Protein AF-A0A4R4TRN5-F1 (afdb_monomer)

Solvent-accessible surface area (backbone atoms only — not comparable to full-atom values): 12490 Å² total; per-residue (Å²): 142,86,86,84,80,85,89,86,82,84,93,82,90,85,91,86,82,90,84,91,87,84,92,84,82,93,72,92,77,81,85,83,74,87,77,74,77,82,81,78,79,73,76,75,71,83,65,84,55,87,54,54,39,73,45,77,86,73,81,84,66,96,81,72,73,95,74,89,75,94,71,93,78,83,62,86,85,57,70,61,67,53,71,48,78,45,80,44,48,26,31,44,88,75,64,40,73,53,82,87,67,86,81,88,86,85,80,63,57,57,90,52,85,69,95,64,84,64,41,70,56,60,70,60,57,57,63,40,28,81,52,75,33,39,93,68,52,73,86,88,70,51,64,93,72,36,90,57,31,89,78,42,35,92,70,30,45,43,52,73,48,76,44,66,93,79,20,34,44,33,38,48,58,42,10,40,89,132

Mean predicted aligned error: 15.47 Å

Radius of gyration: 29.22 Å; Cα contacts (8 Å, |Δi|>4): 169; chains: 1; bounding box: 54×68×72 Å

Foldseek 3Di:
DDDDDDDDDDDDDDDDDDDDDDDDDDDPDDDPDPDDDPPPPPPVPPPVPPLLDAADDDDPDDPDDPPVDDDLDPCPPADFFDEREDEFEAASVVRDTDPPDDDDDDADGLPDHDDDLAAEQVVQVQQRCVDSNVVVPGDPAHLVRDPCSVVHVVQRYWDWDDHSVRHIYTYHYHHHHD

pLDDT: mean 76.32, std 19.57, range [37.38, 98.25]

Sequence (178 aa):
MDGPEATRRTVLGTLGGAALWAVTGCDTAADPGAARPPERTGTAGAGTSSMCVLAPEGSEGPYYVDHNVLRRDIAEGRPGVPLNLRTTVLDVRTCRPIQGAAVEVWHADASAVYTGQLYFDDRVNAAVADGPYARRGAQRTVNDDDMFFPQYGEQSTLTVTGSPGRGYRASIMLGVRR

Structure (mmCIF, N/CA/C/O backbone):
data_AF-A0A4R4TRN5-F1
#
_entry.id   AF-A0A4R4TRN5-F1
#
loop_
_atom_site.group_PDB
_atom_site.id
_atom_site.type_symbol
_atom_site.label_atom_id
_atom_site.label_alt_id
_atom_site.label_comp_id
_atom_site.label_asym_id
_atom_site.label_entity_id
_atom_site.label_seq_id
_atom_site.pdbx_PDB_ins_code
_atom_site.Cartn_x
_atom_site.Cartn_y
_atom_site.Cartn_z
_atom_site.occupancy
_atom_site.B_iso_or_equiv
_atom_site.auth_seq_id
_atom_site.auth_comp_id
_atom_site.auth_asym_id
_atom_site.auth_atom_id
_atom_site.pdbx_PDB_model_num
ATOM 1 N N . MET A 1 1 ? 25.859 -52.764 -21.816 1.00 41.56 1 MET A N 1
ATOM 2 C CA . MET A 1 1 ? 27.117 -52.072 -21.478 1.00 41.56 1 MET A CA 1
ATOM 3 C C . MET A 1 1 ? 26.757 -51.026 -20.456 1.00 41.56 1 MET A C 1
ATOM 5 O O . MET A 1 1 ? 26.208 -49.986 -20.795 1.00 41.56 1 MET A O 1
ATOM 9 N N . ASP A 1 2 ? 26.944 -51.438 -19.214 1.00 37.94 2 ASP A N 1
ATOM 10 C CA . ASP A 1 2 ? 26.558 -50.789 -17.973 1.00 37.94 2 ASP A CA 1
ATOM 11 C C . ASP A 1 2 ? 27.623 -49.786 -17.509 1.00 37.94 2 ASP A C 1
ATOM 13 O O . ASP A 1 2 ? 28.816 -49.977 -17.750 1.00 37.94 2 ASP A O 1
ATOM 17 N N . GLY A 1 3 ? 27.192 -48.759 -16.778 1.00 37.38 3 GLY A N 1
ATOM 18 C CA . GLY A 1 3 ? 28.033 -47.909 -15.932 1.00 37.38 3 GLY A CA 1
ATOM 19 C C . GLY A 1 3 ? 27.173 -46.883 -15.176 1.00 37.38 3 GLY A C 1
ATOM 20 O O . GLY A 1 3 ? 26.273 -46.315 -15.785 1.00 37.38 3 GLY A O 1
ATOM 21 N N . PRO A 1 4 ? 27.362 -46.689 -13.857 1.00 46.38 4 PRO A N 1
ATOM 22 C CA . PRO A 1 4 ? 26.313 -47.065 -12.912 1.00 46.38 4 PRO A CA 1
ATOM 23 C C . PRO A 1 4 ? 25.769 -45.952 -12.002 1.00 46.38 4 PRO A C 1
ATOM 25 O O . PRO A 1 4 ? 26.347 -44.881 -11.821 1.00 46.38 4 PRO A O 1
ATOM 28 N N . GLU A 1 5 ? 24.633 -46.313 -11.409 1.00 40.19 5 GLU A N 1
ATOM 29 C CA . GLU A 1 5 ? 23.819 -45.653 -10.396 1.00 40.19 5 GLU A CA 1
ATOM 30 C C . GLU A 1 5 ? 24.523 -45.406 -9.042 1.00 40.19 5 GLU A C 1
ATOM 32 O O . GLU A 1 5 ? 25.488 -46.068 -8.663 1.00 40.19 5 GLU A O 1
ATOM 37 N N . ALA A 1 6 ? 23.954 -44.439 -8.310 1.00 40.91 6 ALA A N 1
ATOM 38 C CA . ALA A 1 6 ? 23.927 -44.233 -6.857 1.00 40.91 6 ALA A CA 1
ATOM 39 C C . ALA A 1 6 ? 25.017 -44.895 -5.985 1.00 40.91 6 ALA A C 1
ATOM 41 O O . ALA A 1 6 ? 24.993 -46.089 -5.699 1.00 40.91 6 ALA A O 1
ATOM 42 N N . THR A 1 7 ? 25.865 -44.069 -5.362 1.00 44.94 7 THR A N 1
ATOM 43 C CA . THR A 1 7 ? 26.655 -44.489 -4.192 1.00 44.94 7 THR A CA 1
ATOM 44 C C . THR A 1 7 ? 26.081 -43.882 -2.909 1.00 44.94 7 THR A C 1
ATOM 46 O O . THR A 1 7 ? 26.480 -42.810 -2.468 1.00 44.94 7 THR A O 1
ATOM 49 N N . ARG A 1 8 ? 25.146 -44.610 -2.285 1.00 54.72 8 ARG A N 1
ATOM 50 C CA . ARG A 1 8 ? 24.939 -44.602 -0.828 1.00 54.72 8 ARG A CA 1
ATOM 51 C C . ARG A 1 8 ? 25.785 -45.743 -0.258 1.00 54.72 8 ARG A C 1
ATOM 53 O O . ARG A 1 8 ? 25.498 -46.905 -0.516 1.00 54.72 8 ARG A O 1
ATOM 60 N N . ARG A 1 9 ? 26.824 -45.418 0.505 1.00 51.59 9 ARG A N 1
ATOM 61 C CA . ARG A 1 9 ? 27.616 -46.359 1.317 1.00 51.59 9 ARG A CA 1
ATOM 62 C C . ARG A 1 9 ? 27.880 -45.689 2.664 1.00 51.59 9 ARG A C 1
ATOM 64 O O . ARG A 1 9 ? 28.154 -44.498 2.663 1.00 51.59 9 ARG A O 1
ATOM 71 N N . THR A 1 10 ? 27.881 -46.311 3.836 1.00 45.22 10 THR A N 1
ATOM 72 C CA . THR A 1 10 ? 27.470 -47.619 4.373 1.00 45.22 10 THR A CA 1
ATOM 73 C C . THR A 1 10 ? 27.622 -47.428 5.891 1.00 45.22 10 THR A C 1
ATOM 75 O O . THR A 1 10 ? 28.623 -46.859 6.321 1.00 45.22 10 THR A O 1
ATOM 78 N N . VAL A 1 11 ? 26.660 -47.870 6.704 1.00 45.31 11 VAL A N 1
ATOM 79 C CA . VAL A 1 11 ? 26.789 -47.942 8.174 1.00 45.31 11 VAL A CA 1
ATOM 80 C C . VAL A 1 11 ? 27.115 -49.385 8.562 1.00 45.31 11 VAL A C 1
ATOM 82 O O . VAL A 1 11 ? 26.381 -50.276 8.154 1.00 45.31 11 VAL A O 1
ATOM 85 N N . LEU A 1 12 ? 28.187 -49.585 9.338 1.00 47.09 12 LEU A N 1
ATOM 86 C CA . LEU A 1 12 ? 28.571 -50.746 10.175 1.00 47.09 12 LEU A CA 1
ATOM 87 C C . LEU A 1 12 ? 29.864 -50.293 10.903 1.00 47.09 12 LEU A C 1
ATOM 89 O O . LEU A 1 12 ? 30.764 -49.814 10.227 1.00 47.09 12 LEU A O 1
ATOM 93 N N . GLY A 1 13 ? 30.077 -50.284 12.223 1.00 38.31 13 GLY A N 1
ATOM 94 C CA . GLY A 1 13 ? 29.480 -50.985 13.360 1.00 38.31 13 GLY A CA 1
ATOM 95 C C . GLY A 1 13 ? 30.493 -51.991 13.936 1.00 38.31 13 GLY A C 1
ATOM 96 O O . GLY A 1 13 ? 30.665 -53.012 13.293 1.00 38.31 13 GLY A O 1
ATOM 97 N N . THR A 1 14 ? 31.133 -51.695 15.089 1.00 42.41 14 THR A N 1
ATOM 98 C CA . THR A 1 14 ? 31.692 -52.608 16.146 1.00 42.41 14 THR A CA 1
ATOM 99 C C . THR A 1 14 ? 32.591 -51.789 17.102 1.00 42.41 14 THR A C 1
ATOM 101 O O . THR A 1 14 ? 33.497 -51.117 16.625 1.00 42.41 14 THR A O 1
ATOM 104 N N . LEU A 1 15 ? 32.270 -51.585 18.390 1.00 48.53 15 LEU A N 1
ATOM 105 C CA . LEU A 1 15 ? 32.356 -52.458 19.587 1.00 48.53 15 LEU A CA 1
ATOM 106 C C . LEU A 1 15 ? 33.770 -52.638 20.185 1.00 48.53 15 LEU A C 1
ATOM 108 O O . LEU A 1 15 ? 34.654 -53.201 19.553 1.00 48.53 15 LEU A O 1
ATOM 112 N N . GLY A 1 16 ? 33.900 -52.252 21.462 1.00 38.00 16 GLY A N 1
ATOM 113 C CA . GLY A 1 16 ? 34.995 -52.579 22.389 1.00 38.00 16 GLY A CA 1
ATOM 114 C C . GLY A 1 16 ? 35.371 -51.358 23.238 1.00 38.00 16 GLY A C 1
ATOM 115 O O . GLY A 1 16 ? 35.667 -50.313 22.684 1.00 38.00 16 GLY A O 1
ATOM 116 N N . GLY A 1 17 ? 35.360 -51.346 24.567 1.00 40.06 17 GLY A N 1
ATOM 117 C CA . GLY A 1 17 ? 35.123 -52.343 25.606 1.00 40.06 17 GLY A CA 1
ATOM 118 C C . GLY A 1 17 ? 35.277 -51.625 26.961 1.00 40.06 17 GLY A C 1
ATOM 119 O O . GLY A 1 17 ? 35.918 -50.580 27.041 1.00 40.06 17 GLY A O 1
ATOM 120 N N . ALA A 1 18 ? 34.620 -52.144 27.995 1.00 50.25 18 ALA A N 1
ATOM 121 C CA . ALA A 1 18 ? 34.435 -51.522 29.305 1.00 50.25 18 ALA A CA 1
ATOM 122 C C . ALA A 1 18 ? 35.660 -51.596 30.238 1.00 50.25 18 ALA A C 1
ATOM 124 O O . ALA A 1 18 ? 36.426 -52.553 30.173 1.00 50.25 18 ALA A O 1
ATOM 125 N N . ALA A 1 19 ? 35.735 -50.675 31.207 1.00 47.31 19 ALA A N 1
ATOM 126 C CA . ALA A 1 19 ? 36.231 -50.969 32.555 1.00 47.31 19 ALA A CA 1
ATOM 127 C C . ALA A 1 19 ? 35.599 -50.013 33.587 1.00 47.31 19 ALA A C 1
ATOM 129 O O . ALA A 1 19 ? 35.675 -48.794 33.462 1.00 47.31 19 ALA A O 1
ATOM 130 N N . LEU A 1 20 ? 34.929 -50.624 34.567 1.00 51.47 20 LEU A N 1
ATOM 131 C CA . LEU A 1 20 ? 34.276 -50.054 35.752 1.00 51.47 20 LEU A CA 1
ATOM 132 C C . LEU A 1 20 ? 35.290 -49.594 36.810 1.00 51.47 20 LEU A C 1
ATOM 134 O O . LEU A 1 20 ? 36.446 -49.976 36.712 1.00 51.47 20 LEU A O 1
ATOM 138 N N . TRP A 1 21 ? 34.803 -48.833 37.802 1.00 45.03 21 TRP A N 1
ATOM 139 C CA . TRP A 1 21 ? 35.074 -48.792 39.267 1.00 45.03 21 TRP A CA 1
ATOM 140 C C . TRP A 1 21 ? 34.765 -47.346 39.723 1.00 45.03 21 TRP A C 1
ATOM 142 O O . TRP A 1 21 ? 35.159 -46.412 39.040 1.00 45.03 21 TRP A O 1
ATOM 152 N N . ALA A 1 22 ? 34.088 -47.004 40.817 1.00 50.00 22 ALA A N 1
ATOM 153 C CA . ALA A 1 22 ? 33.388 -47.694 41.891 1.00 50.00 22 ALA A CA 1
ATOM 154 C C . ALA A 1 22 ? 32.422 -46.663 42.534 1.00 50.00 22 ALA A C 1
ATOM 156 O O . ALA A 1 22 ? 32.554 -45.458 42.322 1.00 50.00 22 ALA A O 1
ATOM 157 N N . VAL A 1 23 ? 31.447 -47.146 43.303 1.00 58.97 23 VAL A N 1
ATOM 158 C CA . VAL A 1 23 ? 30.427 -46.355 44.009 1.00 58.97 23 VAL A CA 1
ATOM 159 C C . VAL A 1 23 ? 30.958 -45.887 45.364 1.00 58.97 23 VAL A C 1
ATOM 161 O O . VAL A 1 23 ? 31.317 -46.741 46.170 1.00 58.97 23 VAL A O 1
ATOM 164 N N . THR A 1 24 ? 30.879 -44.584 45.655 1.00 52.91 24 THR A N 1
ATOM 165 C CA . THR A 1 24 ? 30.754 -44.056 47.028 1.00 52.91 24 THR A CA 1
ATOM 166 C C . THR A 1 24 ? 30.243 -42.614 47.010 1.00 52.91 24 THR A C 1
ATOM 168 O O . THR A 1 24 ? 30.746 -41.804 46.239 1.00 52.91 24 THR A O 1
ATOM 171 N N . GLY A 1 25 ? 29.310 -42.283 47.908 1.00 42.22 25 GLY A N 1
ATOM 172 C CA . GLY A 1 25 ? 29.072 -40.900 48.340 1.00 42.22 25 GLY A CA 1
ATOM 173 C C . GLY A 1 25 ? 27.645 -40.399 48.155 1.00 42.22 25 GLY A C 1
ATOM 174 O O . GLY A 1 25 ? 27.307 -39.819 47.131 1.00 42.22 25 GLY A O 1
ATOM 175 N N . CYS A 1 26 ? 26.816 -40.604 49.178 1.00 49.22 26 CYS A N 1
ATOM 176 C CA . CYS A 1 26 ? 25.631 -39.792 49.413 1.00 49.22 26 CYS A CA 1
ATOM 177 C C . CYS A 1 26 ? 26.116 -38.457 49.991 1.00 49.22 26 CYS A C 1
ATOM 179 O O . CYS A 1 26 ? 26.611 -38.451 51.113 1.00 49.22 26 CYS A O 1
ATOM 181 N N . ASP A 1 27 ? 25.978 -37.363 49.245 1.00 44.72 27 ASP A N 1
ATOM 182 C CA . ASP A 1 27 ? 26.086 -36.011 49.787 1.00 44.72 27 ASP A CA 1
ATOM 183 C C . ASP A 1 27 ? 24.901 -35.184 49.286 1.00 44.72 27 ASP A C 1
ATOM 185 O O . ASP A 1 27 ? 24.758 -34.867 48.104 1.00 44.72 27 ASP A O 1
ATOM 189 N N . THR A 1 28 ? 24.013 -34.859 50.221 1.00 51.12 28 THR A N 1
ATOM 190 C CA . THR A 1 28 ? 22.966 -33.855 50.069 1.00 51.12 28 THR A CA 1
ATOM 191 C C . THR A 1 28 ? 23.618 -32.478 49.969 1.00 51.12 28 THR A C 1
ATOM 193 O O . THR A 1 28 ? 23.896 -31.845 50.988 1.00 51.12 28 THR A O 1
ATOM 196 N N . ALA A 1 29 ? 23.860 -32.002 48.750 1.00 49.12 29 ALA A N 1
ATOM 197 C CA . ALA A 1 29 ? 24.181 -30.602 48.511 1.00 49.12 29 ALA A CA 1
ATOM 198 C C . ALA A 1 29 ? 22.872 -29.808 48.395 1.00 49.12 29 ALA A C 1
ATOM 200 O O . ALA A 1 29 ? 22.090 -29.984 47.463 1.00 49.12 29 ALA A O 1
ATOM 201 N N . ALA A 1 30 ? 22.631 -28.975 49.404 1.00 47.28 30 ALA A N 1
ATOM 202 C CA . ALA A 1 30 ? 21.552 -28.006 49.460 1.00 47.28 30 ALA A CA 1
ATOM 203 C C . ALA A 1 30 ? 21.592 -27.058 48.251 1.00 47.28 30 ALA A C 1
ATOM 205 O O . ALA A 1 30 ? 22.647 -26.528 47.915 1.00 47.28 30 ALA A O 1
ATOM 206 N N . ASP A 1 31 ? 20.428 -26.834 47.644 1.00 46.75 31 ASP A N 1
ATOM 207 C CA . ASP A 1 31 ? 20.187 -25.884 46.557 1.00 46.75 31 ASP A CA 1
ATOM 208 C C . ASP A 1 31 ? 20.079 -24.460 47.149 1.00 46.75 31 ASP A C 1
ATOM 210 O O . ASP A 1 31 ? 19.101 -24.173 47.853 1.00 46.75 31 ASP A O 1
ATOM 214 N N . PRO A 1 32 ? 21.043 -23.539 46.949 1.00 47.41 32 PRO A N 1
ATOM 215 C CA . PRO A 1 32 ? 20.900 -22.170 47.398 1.00 47.41 32 PRO A CA 1
ATOM 216 C C . PRO A 1 32 ? 20.414 -21.315 46.225 1.00 47.41 32 PRO A C 1
ATOM 218 O O . PRO A 1 32 ? 21.171 -20.948 45.333 1.00 47.41 32 PRO A O 1
ATOM 221 N N . GLY A 1 33 ? 19.139 -20.936 46.278 1.00 49.19 33 GLY A N 1
ATOM 222 C CA . GLY A 1 33 ? 18.677 -19.668 45.719 1.00 49.19 33 GLY A CA 1
ATOM 223 C C . GLY A 1 33 ? 18.667 -19.551 44.194 1.00 49.19 33 GLY A C 1
ATOM 224 O O . GLY A 1 33 ? 19.427 -18.776 43.617 1.00 49.19 33 GLY A O 1
ATOM 225 N N . ALA A 1 34 ? 17.670 -20.159 43.551 1.00 47.97 34 ALA A N 1
ATOM 226 C CA . ALA A 1 34 ? 17.156 -19.624 42.294 1.00 47.97 34 ALA A CA 1
ATOM 227 C C . ALA A 1 34 ? 16.435 -18.291 42.578 1.00 47.97 34 ALA A C 1
ATOM 229 O O . ALA A 1 34 ? 15.242 -18.247 42.889 1.00 47.97 34 ALA A O 1
ATOM 230 N N . ALA A 1 35 ? 17.181 -17.188 42.514 1.00 52.75 35 ALA A N 1
ATOM 231 C CA . ALA A 1 35 ? 16.625 -15.845 42.506 1.00 52.75 35 ALA A CA 1
ATOM 232 C C . ALA A 1 35 ? 15.683 -15.696 41.299 1.00 52.75 35 ALA A C 1
ATOM 234 O O . ALA A 1 35 ? 16.091 -15.805 40.142 1.00 52.75 35 ALA A O 1
ATOM 235 N N . ARG A 1 36 ? 14.400 -15.464 41.579 1.00 57.53 36 ARG A N 1
ATOM 236 C CA . ARG A 1 36 ? 13.379 -15.159 40.573 1.00 57.53 36 ARG A CA 1
ATOM 237 C C . ARG A 1 36 ? 13.758 -13.829 39.898 1.00 57.53 36 ARG A C 1
ATOM 239 O O . ARG A 1 36 ? 13.991 -12.860 40.623 1.00 57.53 36 ARG A O 1
ATOM 246 N N . PRO A 1 37 ?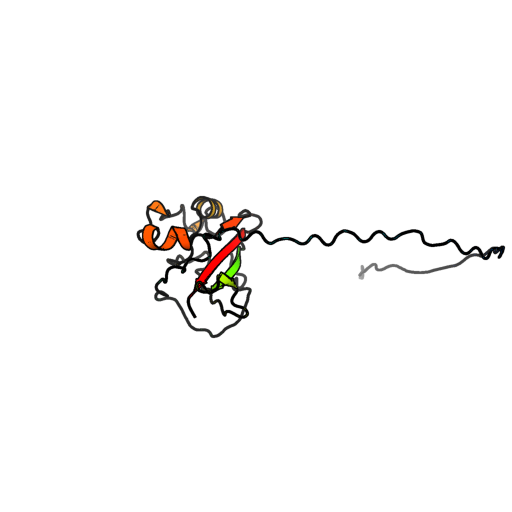 13.819 -13.729 38.558 1.00 59.91 37 PRO A N 1
ATOM 247 C CA . PRO A 1 37 ? 13.970 -12.432 37.910 1.00 59.91 37 PRO A CA 1
ATOM 248 C C . PRO A 1 37 ? 12.773 -11.555 38.301 1.00 59.91 37 PRO A C 1
ATOM 250 O O . PRO A 1 37 ? 11.659 -12.087 38.376 1.00 59.91 37 PRO A O 1
ATOM 253 N N . PRO A 1 38 ? 12.945 -10.244 38.541 1.00 52.22 38 PRO A N 1
ATOM 254 C CA . PRO A 1 38 ? 11.797 -9.377 38.737 1.00 52.22 38 PRO A CA 1
ATOM 255 C C . PRO A 1 38 ? 10.929 -9.447 37.479 1.00 52.22 38 PRO A C 1
ATOM 257 O O . PRO A 1 38 ? 11.410 -9.213 36.364 1.00 52.22 38 PRO A O 1
ATOM 260 N N . GLU A 1 39 ? 9.654 -9.794 37.661 1.00 48.59 39 GLU A N 1
ATOM 261 C CA . GLU A 1 39 ? 8.632 -9.571 36.649 1.00 48.59 39 GLU A CA 1
ATOM 262 C C . GLU A 1 39 ? 8.712 -8.100 36.264 1.00 48.59 39 GLU A C 1
ATOM 264 O O . GLU A 1 39 ? 8.461 -7.191 37.057 1.00 48.59 39 GLU A O 1
ATOM 269 N N . ARG A 1 40 ? 9.153 -7.867 35.031 1.00 51.88 40 ARG A N 1
ATOM 270 C CA . ARG A 1 40 ? 9.139 -6.547 34.434 1.00 51.88 40 ARG A CA 1
ATOM 271 C C . ARG A 1 40 ? 7.665 -6.239 34.205 1.00 51.88 40 ARG A C 1
ATOM 273 O O . ARG A 1 40 ? 7.119 -6.600 33.166 1.00 51.88 40 ARG A O 1
ATOM 280 N N . THR A 1 41 ? 7.018 -5.608 35.183 1.00 48.00 41 THR A N 1
ATOM 281 C CA . THR A 1 41 ? 5.760 -4.899 34.965 1.00 48.00 41 THR A CA 1
ATOM 282 C C . THR A 1 41 ? 6.070 -3.821 33.943 1.00 48.00 41 THR A C 1
ATOM 284 O O . THR A 1 41 ? 6.518 -2.723 34.266 1.00 48.00 41 THR A O 1
ATOM 287 N N . GLY A 1 42 ? 5.926 -4.182 32.671 1.00 49.66 42 GLY A N 1
ATOM 288 C CA . GLY A 1 42 ? 5.849 -3.230 31.592 1.00 49.66 42 GLY A CA 1
ATOM 289 C C . GLY A 1 42 ? 4.566 -2.460 31.819 1.00 49.66 42 GLY A C 1
ATOM 290 O O . GLY A 1 42 ? 3.507 -2.870 31.354 1.00 49.66 42 GLY A O 1
ATOM 291 N N . THR A 1 43 ? 4.656 -1.356 32.555 1.00 47.94 43 THR A N 1
ATOM 292 C CA . THR A 1 43 ? 3.722 -0.254 32.380 1.00 47.94 43 THR A CA 1
ATOM 293 C C . THR A 1 43 ? 3.820 0.096 30.907 1.00 47.94 43 THR A C 1
ATOM 295 O O . THR A 1 43 ? 4.778 0.738 30.474 1.00 47.94 43 THR A O 1
ATOM 298 N N . ALA A 1 44 ? 2.880 -0.424 30.118 1.00 56.88 44 ALA A N 1
ATOM 299 C CA . ALA A 1 44 ? 2.633 0.048 28.776 1.00 56.88 44 ALA A CA 1
ATOM 300 C C . ALA A 1 44 ? 2.281 1.520 28.949 1.00 56.88 44 ALA A C 1
ATOM 302 O O . ALA A 1 44 ? 1.158 1.867 29.314 1.00 56.88 44 ALA A O 1
ATOM 303 N N . GLY A 1 45 ? 3.293 2.374 28.801 1.00 42.31 45 GLY A N 1
ATOM 304 C CA . GLY A 1 45 ? 3.084 3.795 28.664 1.00 42.31 45 GLY A CA 1
ATOM 305 C C . GLY A 1 45 ? 2.042 3.942 27.575 1.00 42.31 45 GLY A C 1
ATOM 306 O O . GLY A 1 45 ? 2.239 3.449 26.461 1.00 42.31 45 GLY A O 1
ATOM 307 N N . ALA A 1 46 ? 0.912 4.545 27.930 1.00 50.72 46 ALA A N 1
ATOM 308 C CA . ALA A 1 46 ? -0.048 5.040 26.973 1.00 50.72 46 ALA A CA 1
ATOM 309 C C . ALA A 1 46 ? 0.670 6.133 26.176 1.00 50.72 46 ALA A C 1
ATOM 311 O O . ALA A 1 46 ? 0.561 7.320 26.465 1.00 50.72 46 ALA A O 1
ATOM 312 N N . GLY A 1 47 ? 1.482 5.708 25.207 1.00 40.03 47 GLY A N 1
ATOM 313 C CA . GLY A 1 47 ? 1.877 6.553 24.108 1.00 40.03 47 GLY A CA 1
ATOM 314 C C . GLY A 1 47 ? 0.571 6.970 23.469 1.00 40.03 47 GLY A C 1
ATOM 315 O O . GLY A 1 47 ? -0.204 6.115 23.032 1.00 40.03 47 GLY A O 1
ATOM 316 N N . THR A 1 48 ? 0.290 8.266 23.504 1.00 38.72 48 THR A N 1
ATOM 317 C CA . THR A 1 48 ? -0.790 8.879 22.744 1.00 38.72 48 THR A CA 1
ATOM 318 C C . THR A 1 48 ? -0.557 8.509 21.294 1.00 38.72 48 THR A C 1
ATOM 320 O O . THR A 1 48 ? 0.260 9.111 20.599 1.00 38.72 48 THR A O 1
ATOM 323 N N . SER A 1 49 ? -1.202 7.424 20.883 1.00 49.59 49 SER A N 1
ATOM 324 C CA . SER A 1 49 ? -1.133 6.926 19.532 1.00 49.59 49 SER A CA 1
ATOM 325 C C . SER A 1 49 ? -1.868 7.960 18.703 1.00 49.59 49 SER A C 1
ATOM 327 O O . SER A 1 49 ? -3.095 7.965 18.672 1.00 49.59 49 SER A O 1
ATOM 329 N N . SER A 1 50 ? -1.116 8.793 17.987 1.00 56.78 50 SER A N 1
ATOM 330 C CA . SER A 1 50 ? -1.598 9.545 16.820 1.00 56.78 50 SER A CA 1
ATOM 331 C C . SER A 1 50 ? -2.310 8.645 15.792 1.00 56.78 50 SER A C 1
ATOM 333 O O . SER A 1 50 ? -2.900 9.133 14.841 1.00 56.78 50 SER A O 1
ATOM 335 N N . MET A 1 51 ? -2.279 7.328 16.014 1.00 62.88 51 MET A N 1
ATOM 336 C CA . MET A 1 51 ? -2.908 6.263 15.247 1.00 62.88 51 MET A CA 1
ATOM 337 C C . MET A 1 51 ? -4.284 5.811 15.769 1.00 62.88 51 MET A C 1
ATOM 339 O O . MET A 1 51 ? -4.896 4.949 15.148 1.00 62.88 51 MET A O 1
ATOM 343 N N . CYS A 1 52 ? -4.796 6.357 16.883 1.00 86.75 52 CYS A N 1
ATOM 344 C CA . CYS A 1 52 ? -6.202 6.174 17.280 1.00 86.75 52 CYS A CA 1
ATOM 345 C C . CYS A 1 52 ? -7.069 7.330 16.762 1.00 86.75 52 CYS A C 1
ATOM 347 O O . CYS A 1 52 ? -7.723 8.047 17.516 1.00 86.75 52 CYS A O 1
ATOM 349 N N . VAL A 1 53 ? -7.037 7.533 15.452 1.00 88.75 53 VAL A N 1
ATOM 350 C CA . VAL A 1 53 ? -7.910 8.471 14.745 1.00 88.75 53 VAL A CA 1
ATOM 351 C C . VAL A 1 53 ? -8.692 7.695 13.697 1.00 88.75 53 VAL A C 1
ATOM 353 O O . VAL A 1 53 ? -8.274 6.613 13.286 1.00 88.75 53 VAL A O 1
ATOM 356 N N . LEU A 1 54 ? -9.857 8.210 13.309 1.00 89.94 54 LEU A N 1
ATOM 357 C CA . LEU A 1 54 ? -10.653 7.595 12.250 1.00 89.94 54 LEU A CA 1
ATOM 358 C C . LEU A 1 54 ? -9.851 7.632 10.953 1.00 89.94 54 LEU A C 1
ATOM 360 O O . LEU A 1 54 ? -9.473 8.715 10.519 1.00 89.94 54 LEU A O 1
ATOM 364 N N . ALA A 1 55 ? -9.588 6.457 10.3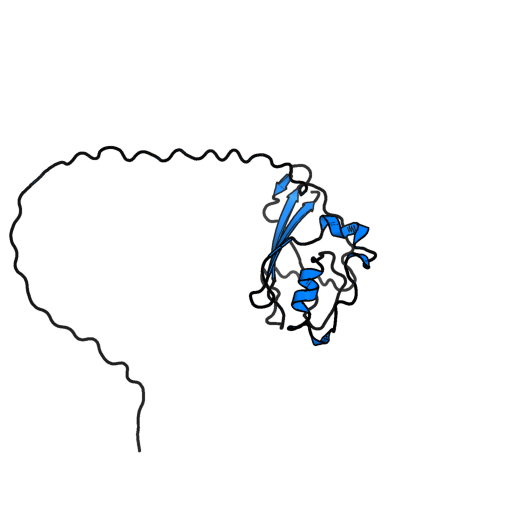83 1.00 88.25 55 ALA A N 1
ATOM 365 C CA . ALA A 1 55 ? -9.019 6.346 9.053 1.00 88.25 55 ALA A CA 1
ATOM 366 C C . ALA A 1 55 ? -9.998 6.975 8.054 1.00 88.25 55 ALA A C 1
ATOM 368 O O . ALA A 1 55 ? -11.216 6.844 8.229 1.00 88.25 55 ALA A O 1
ATOM 369 N N . PRO A 1 56 ? -9.499 7.664 7.026 1.00 86.69 56 PRO A N 1
ATOM 370 C CA . PRO A 1 56 ? -10.379 8.309 6.084 1.00 86.69 56 PRO A CA 1
ATOM 371 C C . PRO A 1 56 ? -11.041 7.240 5.209 1.00 86.69 56 PRO A C 1
ATOM 373 O O . PRO A 1 56 ? -10.425 6.241 4.834 1.00 86.69 56 PRO A O 1
ATOM 376 N N . GLU A 1 57 ? -12.314 7.443 4.889 1.00 83.25 57 GLU A N 1
ATOM 377 C CA . GLU A 1 57 ? -13.047 6.553 3.992 1.00 83.25 57 GLU A CA 1
ATOM 378 C C . GLU A 1 57 ? -12.770 6.964 2.539 1.00 83.25 57 GLU A C 1
ATOM 380 O O . GLU A 1 57 ? -12.942 8.126 2.160 1.00 83.25 57 GLU A O 1
ATOM 385 N N . GLY A 1 58 ? -12.309 6.010 1.730 1.00 77.06 58 GLY A N 1
ATOM 386 C CA . GLY A 1 58 ? -12.098 6.180 0.293 1.00 77.06 58 GLY A CA 1
ATOM 387 C C . GLY A 1 58 ? -13.138 5.412 -0.521 1.00 77.06 58 GLY A C 1
ATOM 388 O O . GLY A 1 58 ? -13.769 4.480 -0.026 1.00 77.06 58 GLY A O 1
ATOM 389 N N . SER A 1 59 ? -13.315 5.781 -1.789 1.00 76.50 59 SER A N 1
ATOM 390 C CA . SER A 1 59 ? -14.170 5.017 -2.704 1.00 76.50 59 SER A CA 1
ATOM 391 C C . SER A 1 59 ? -13.533 3.669 -3.036 1.00 76.50 59 SER A C 1
ATOM 393 O O .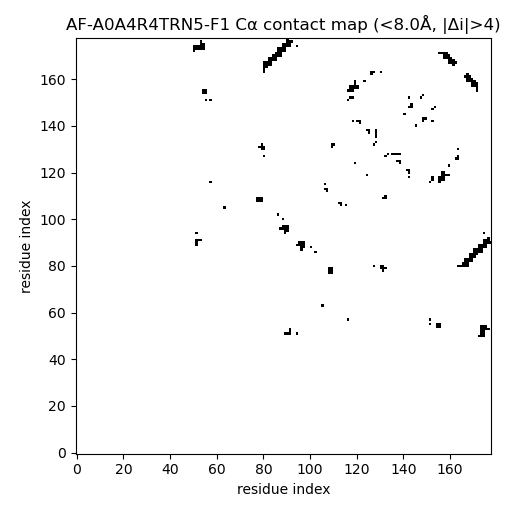 SER A 1 59 ? -12.357 3.646 -3.373 1.00 76.50 59 SER A O 1
ATOM 395 N N . GLU A 1 60 ? -14.306 2.587 -3.071 1.00 75.88 60 GLU A N 1
ATOM 396 C CA . GLU A 1 60 ? -13.847 1.249 -3.483 1.00 75.88 60 GLU A CA 1
ATOM 397 C C . GLU A 1 60 ? -13.224 1.220 -4.896 1.00 75.88 60 GLU A C 1
ATOM 399 O O . GLU A 1 60 ? -12.266 0.495 -5.152 1.00 75.88 60 GLU A O 1
ATOM 404 N N . GLY A 1 61 ? -13.709 2.080 -5.797 1.00 76.00 61 GLY A N 1
ATOM 405 C CA . GLY A 1 61 ? -13.260 2.147 -7.188 1.00 76.00 61 GLY A CA 1
ATOM 406 C C . GLY A 1 61 ? -13.912 1.078 -8.081 1.00 76.00 61 GLY A C 1
ATOM 407 O O . GLY A 1 61 ? -14.642 0.218 -7.604 1.00 76.00 61 GLY A O 1
ATOM 408 N N . PRO A 1 62 ? -13.695 1.128 -9.407 1.00 81.00 62 PRO A N 1
ATOM 409 C CA . PRO A 1 62 ? -14.465 0.329 -10.367 1.00 81.00 62 PRO A CA 1
ATOM 410 C C . PRO A 1 62 ? -13.945 -1.106 -10.565 1.00 81.00 62 PRO A C 1
ATOM 412 O O . PRO A 1 62 ? -14.485 -1.831 -11.396 1.00 81.00 62 PRO A O 1
ATOM 415 N N . TYR A 1 63 ? -12.869 -1.494 -9.873 1.00 81.50 63 TYR A N 1
ATOM 416 C CA . TYR A 1 63 ? -12.152 -2.755 -10.111 1.00 81.50 63 TYR A CA 1
ATOM 417 C C . TYR A 1 63 ? -12.278 -3.764 -8.970 1.00 81.50 63 TYR A C 1
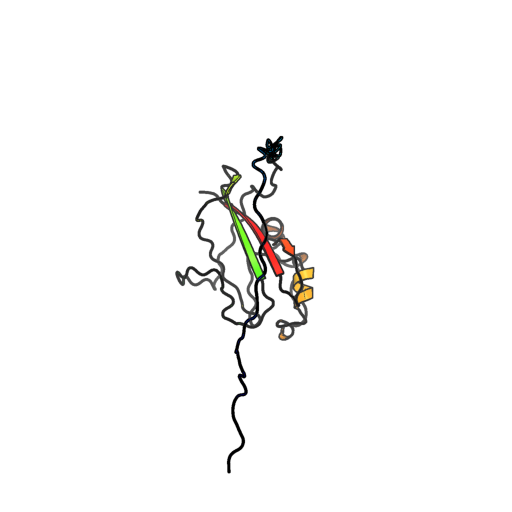ATOM 419 O O . TYR A 1 63 ? -11.705 -4.850 -9.058 1.00 81.50 63 TYR A O 1
ATOM 427 N N . TYR A 1 64 ? -13.005 -3.419 -7.908 1.00 80.31 64 TYR A N 1
ATOM 428 C CA . TYR A 1 64 ? -13.312 -4.376 -6.862 1.00 80.31 64 TYR A CA 1
ATOM 429 C C . TYR A 1 64 ? -14.231 -5.472 -7.395 1.00 80.31 64 TYR A C 1
ATOM 431 O O . TYR A 1 64 ? -15.171 -5.226 -8.155 1.00 80.31 64 TYR A O 1
ATOM 439 N N . VAL A 1 65 ? -13.937 -6.698 -6.979 1.00 79.00 65 VAL A N 1
ATOM 440 C CA . VAL A 1 65 ? -14.766 -7.863 -7.241 1.00 79.00 65 VAL A CA 1
ATOM 441 C C . VAL A 1 65 ? -14.836 -8.663 -5.952 1.00 79.00 65 VAL A C 1
ATOM 443 O O . VAL A 1 65 ? -13.809 -9.121 -5.452 1.00 79.00 65 VAL A O 1
ATOM 446 N N . ASP A 1 66 ? -16.052 -8.857 -5.444 1.00 80.50 66 ASP A N 1
ATOM 447 C CA . ASP A 1 66 ? -16.287 -9.702 -4.278 1.00 80.50 66 ASP A CA 1
ATOM 448 C C . ASP A 1 66 ? -16.115 -11.176 -4.665 1.00 80.50 66 ASP A C 1
ATOM 450 O O . ASP A 1 66 ? -17.004 -11.832 -5.219 1.00 80.50 66 ASP A O 1
ATOM 454 N N . HIS A 1 67 ? -14.925 -11.698 -4.390 1.00 71.62 67 HIS A N 1
ATOM 455 C CA . HIS A 1 67 ? -14.599 -13.097 -4.621 1.00 71.62 67 HIS A CA 1
ATOM 456 C C . HIS A 1 67 ? -14.887 -13.989 -3.405 1.00 71.62 67 HIS A C 1
ATOM 458 O O . HIS A 1 67 ? -14.799 -15.210 -3.535 1.00 71.62 67 HIS A O 1
ATOM 464 N N . ASN A 1 68 ? -15.227 -13.425 -2.236 1.00 74.38 68 ASN A N 1
ATOM 465 C CA . ASN A 1 68 ? -15.436 -14.160 -0.981 1.00 74.38 68 ASN A CA 1
ATOM 466 C C . ASN A 1 68 ? -14.300 -15.156 -0.627 1.00 74.38 68 ASN A C 1
ATOM 468 O O . ASN A 1 68 ? -14.541 -16.241 -0.092 1.00 74.38 68 ASN A O 1
ATOM 472 N N . VAL A 1 69 ? -13.036 -14.808 -0.915 1.00 82.56 69 VAL A N 1
ATOM 473 C CA . VAL A 1 69 ? -11.867 -15.669 -0.639 1.00 82.56 69 VAL A CA 1
ATOM 474 C C . VAL A 1 69 ? -11.056 -15.140 0.541 1.00 82.56 69 VAL A C 1
ATOM 476 O O . VAL A 1 69 ? -10.434 -14.084 0.464 1.00 82.56 69 VAL A O 1
ATOM 479 N N . LEU A 1 70 ? -10.958 -15.933 1.611 1.00 88.00 70 LEU A N 1
ATOM 480 C CA . LEU A 1 70 ? -10.079 -15.639 2.744 1.00 88.00 70 LEU A CA 1
ATOM 481 C C . LEU A 1 70 ? -8.692 -16.253 2.531 1.00 88.00 70 LEU A C 1
ATOM 483 O O . LEU A 1 70 ? -8.481 -17.450 2.728 1.00 88.00 70 LEU A O 1
ATOM 487 N N . ARG A 1 71 ? -7.725 -15.413 2.158 1.00 91.75 71 ARG A N 1
ATOM 488 C CA . ARG A 1 71 ? -6.315 -15.792 1.988 1.00 91.75 71 ARG A CA 1
ATOM 489 C C . ARG A 1 71 ? -5.385 -14.690 2.494 1.00 91.75 71 ARG A C 1
ATOM 491 O O . ARG A 1 71 ? -5.744 -13.520 2.490 1.00 91.75 71 ARG A O 1
ATOM 498 N N . ARG A 1 72 ? -4.189 -15.074 2.955 1.00 92.88 72 ARG A N 1
ATOM 499 C CA . ARG A 1 72 ? -3.147 -14.130 3.417 1.00 92.88 72 ARG A CA 1
ATOM 500 C C . ARG A 1 72 ? -2.104 -13.810 2.352 1.00 92.88 72 ARG A C 1
ATOM 502 O O . ARG A 1 72 ? -1.496 -12.750 2.407 1.00 92.88 72 ARG A O 1
ATOM 509 N N . ASP A 1 73 ? -1.877 -14.744 1.437 1.00 94.06 73 ASP A N 1
ATOM 510 C CA . ASP A 1 73 ? -1.001 -14.561 0.288 1.00 94.06 73 ASP A CA 1
ATOM 511 C C . ASP A 1 73 ? -1.877 -14.379 -0.954 1.00 94.06 73 ASP A C 1
ATOM 513 O O . ASP A 1 73 ? -2.693 -15.246 -1.281 1.00 94.06 73 ASP A O 1
ATOM 517 N N . ILE A 1 74 ? -1.730 -13.222 -1.594 1.00 92.50 74 ILE A N 1
ATOM 518 C CA . ILE A 1 74 ? -2.445 -12.820 -2.810 1.00 92.50 74 ILE A CA 1
ATOM 519 C C . ILE A 1 74 ? -1.484 -12.582 -3.981 1.00 92.50 74 ILE A C 1
ATOM 521 O O . ILE A 1 74 ? -1.892 -12.053 -5.007 1.00 92.50 74 ILE A O 1
ATOM 525 N N . ALA A 1 75 ? -0.209 -12.969 -3.848 1.00 92.50 75 ALA A N 1
ATOM 526 C CA . ALA A 1 75 ? 0.801 -12.714 -4.872 1.00 92.50 75 ALA A CA 1
ATOM 527 C C . ALA A 1 75 ? 0.578 -13.548 -6.141 1.00 92.50 75 ALA A C 1
ATOM 529 O O . ALA A 1 75 ? 1.028 -13.162 -7.217 1.00 92.50 75 ALA A O 1
ATOM 530 N N . GLU A 1 76 ? -0.082 -14.707 -6.021 1.00 91.12 76 GLU A N 1
ATOM 531 C CA . GLU A 1 76 ? -0.417 -15.605 -7.142 1.00 91.12 76 GLU A CA 1
ATOM 532 C C . GLU A 1 76 ? 0.799 -16.017 -7.996 1.00 91.12 76 GLU A C 1
ATOM 534 O O . GLU A 1 76 ? 0.668 -16.356 -9.169 1.00 91.12 76 GLU A O 1
ATOM 539 N N . GLY A 1 77 ? 2.007 -15.962 -7.422 1.00 90.75 77 GLY A N 1
ATOM 540 C CA . GLY A 1 77 ? 3.259 -16.196 -8.146 1.00 90.75 77 GLY A CA 1
ATOM 541 C C . GLY A 1 77 ? 3.572 -15.152 -9.226 1.00 90.75 77 GLY A C 1
ATOM 542 O O . GLY A 1 77 ? 4.480 -15.370 -10.029 1.00 90.75 77 GLY A O 1
ATOM 543 N N . ARG A 1 78 ? 2.842 -14.028 -9.273 1.00 91.44 78 ARG A N 1
ATOM 544 C CA . ARG A 1 78 ? 3.080 -12.963 -10.250 1.00 91.44 78 ARG A CA 1
ATOM 545 C C . ARG A 1 78 ? 4.426 -12.274 -9.983 1.00 91.44 78 ARG A C 1
ATOM 547 O O . ARG A 1 78 ? 4.795 -12.082 -8.822 1.00 91.44 78 ARG A O 1
ATOM 554 N N . PRO A 1 79 ? 5.164 -11.867 -11.032 1.00 91.25 79 PRO A N 1
ATOM 555 C CA . PRO A 1 79 ? 6.400 -11.110 -10.866 1.00 91.25 79 PRO A CA 1
ATOM 556 C C . PRO A 1 79 ? 6.167 -9.786 -10.127 1.00 91.25 79 PRO A C 1
ATOM 558 O O . PRO A 1 79 ? 5.233 -9.049 -10.439 1.00 91.25 79 PRO A O 1
ATOM 561 N N . GLY A 1 80 ? 7.049 -9.460 -9.185 1.00 92.88 80 GLY A N 1
ATOM 562 C CA . GLY A 1 80 ? 6.975 -8.234 -8.394 1.00 92.88 80 GLY A CA 1
ATOM 563 C C . GLY A 1 80 ? 8.005 -8.221 -7.269 1.00 92.88 80 GLY A C 1
ATOM 564 O O . GLY A 1 80 ? 8.702 -9.211 -7.040 1.00 92.88 80 GLY A O 1
ATOM 565 N N . VAL A 1 81 ? 8.107 -7.093 -6.565 1.00 94.69 81 VAL A N 1
ATOM 566 C CA . VAL A 1 81 ? 8.875 -7.022 -5.315 1.00 94.69 81 VAL A CA 1
ATOM 567 C C . VAL A 1 81 ? 7.967 -7.498 -4.172 1.00 94.69 81 VAL A C 1
ATOM 569 O O . VAL A 1 81 ? 6.891 -6.927 -3.998 1.00 94.69 81 VAL A O 1
ATOM 572 N N . PRO A 1 82 ? 8.354 -8.520 -3.382 1.00 95.62 82 PRO A N 1
ATOM 573 C CA . PRO A 1 82 ? 7.499 -9.038 -2.316 1.00 95.62 82 PRO A CA 1
ATOM 574 C C . PRO A 1 82 ? 7.161 -7.977 -1.262 1.00 95.62 82 PRO A C 1
ATOM 576 O O . PRO A 1 82 ? 8.057 -7.293 -0.763 1.00 95.62 82 PRO A O 1
ATOM 579 N N . LEU A 1 83 ? 5.885 -7.892 -0.874 1.00 96.19 83 LEU A N 1
ATOM 580 C CA . LEU A 1 83 ? 5.392 -7.004 0.179 1.00 96.19 83 LEU A CA 1
ATOM 581 C C . LEU A 1 83 ? 4.669 -7.810 1.260 1.00 96.19 83 LEU A C 1
ATOM 583 O O . LEU A 1 83 ? 3.643 -8.434 1.010 1.00 96.19 83 LEU A O 1
ATOM 587 N N . ASN A 1 84 ? 5.179 -7.765 2.488 1.00 97.12 84 ASN A N 1
ATOM 588 C CA . ASN A 1 84 ? 4.466 -8.274 3.653 1.00 97.12 84 ASN A CA 1
ATOM 589 C C . ASN A 1 84 ? 3.713 -7.120 4.324 1.00 97.12 84 ASN A C 1
ATOM 591 O O . ASN A 1 84 ? 4.335 -6.294 4.995 1.00 97.12 84 ASN A O 1
ATOM 595 N N . LEU A 1 85 ? 2.395 -7.057 4.124 1.00 95.88 85 LEU A N 1
ATOM 596 C CA . LEU A 1 85 ? 1.531 -6.028 4.702 1.00 95.88 85 LEU A CA 1
ATOM 597 C C . LEU A 1 85 ? 0.949 -6.488 6.043 1.00 95.88 85 LEU A C 1
ATOM 599 O O . LEU A 1 85 ? 0.284 -7.521 6.130 1.00 95.88 85 LEU A O 1
ATOM 603 N N . ARG A 1 86 ? 1.170 -5.692 7.090 1.00 95.56 86 ARG A N 1
ATOM 604 C CA . ARG A 1 86 ? 0.557 -5.870 8.406 1.00 95.56 86 ARG A CA 1
ATOM 605 C C . ARG A 1 86 ? -0.426 -4.743 8.699 1.00 95.56 86 ARG A C 1
ATOM 607 O O . ARG A 1 86 ? -0.023 -3.614 8.971 1.00 95.56 86 ARG A O 1
ATOM 614 N N . THR A 1 87 ? -1.702 -5.091 8.758 1.00 93.25 87 THR A N 1
ATOM 615 C CA . THR A 1 87 ? -2.782 -4.169 9.122 1.00 93.25 87 THR A CA 1
ATOM 616 C C . THR A 1 87 ? -3.194 -4.392 10.571 1.00 93.25 87 THR A C 1
ATOM 618 O O . THR A 1 87 ? -3.400 -5.528 10.997 1.00 93.25 87 THR A O 1
ATOM 621 N N . THR A 1 88 ? -3.315 -3.314 11.343 1.00 94.12 88 THR A N 1
ATOM 622 C CA . THR A 1 88 ? -3.911 -3.348 12.687 1.00 94.12 88 THR A CA 1
ATOM 623 C C . THR A 1 88 ? -5.180 -2.513 12.679 1.00 94.12 88 THR A C 1
ATOM 625 O O . THR A 1 88 ? -5.109 -1.311 12.457 1.00 94.12 88 THR A O 1
ATOM 628 N N . VAL A 1 89 ? -6.331 -3.136 12.927 1.00 93.62 89 VAL A N 1
ATOM 629 C CA . VAL A 1 89 ? -7.620 -2.434 12.977 1.00 93.62 89 VAL A CA 1
ATOM 630 C C . VAL A 1 89 ? -7.939 -2.070 14.423 1.00 93.62 89 VAL A C 1
ATOM 632 O O . VAL A 1 89 ? -7.916 -2.940 15.295 1.00 93.62 89 VAL A O 1
ATOM 635 N N . LEU A 1 90 ? -8.224 -0.796 14.682 1.00 94.19 90 LEU A N 1
ATOM 636 C CA . LEU A 1 90 ? -8.576 -0.263 15.996 1.00 94.19 90 LEU A CA 1
ATOM 637 C C . LEU A 1 90 ? -10.018 0.245 15.996 1.00 94.19 90 LEU A C 1
ATOM 639 O O . LEU A 1 90 ? -10.467 0.840 15.022 1.00 94.19 90 LEU A O 1
ATOM 643 N N . ASP A 1 91 ? -10.717 0.089 17.114 1.00 94.00 91 ASP A N 1
ATOM 644 C CA . ASP A 1 91 ? -11.937 0.852 17.381 1.00 94.00 91 ASP A CA 1
ATOM 645 C C . ASP A 1 91 ? -11.547 2.240 17.903 1.00 94.00 91 ASP A C 1
ATOM 647 O O . ASP A 1 91 ? -10.921 2.350 18.958 1.00 94.00 91 ASP A O 1
ATOM 651 N N . VAL A 1 92 ? -11.928 3.303 17.193 1.00 94.06 92 VAL A N 1
ATOM 652 C CA . VAL A 1 92 ? -11.569 4.685 17.566 1.00 94.06 92 VAL A CA 1
ATOM 653 C C . VAL A 1 92 ? -12.249 5.186 18.839 1.00 94.06 92 VAL A C 1
ATOM 655 O O . VAL A 1 92 ? -11.810 6.178 19.409 1.00 94.06 92 VAL A O 1
ATOM 658 N N . ARG A 1 93 ? -13.315 4.525 19.312 1.00 93.75 93 ARG A N 1
ATOM 659 C CA . ARG A 1 93 ? -13.969 4.881 20.582 1.00 93.75 93 ARG A CA 1
ATOM 660 C C . ARG A 1 93 ? -13.187 4.371 21.782 1.00 93.75 93 ARG A C 1
ATOM 662 O O . ARG A 1 93 ? -13.166 5.018 22.824 1.00 93.75 93 ARG A O 1
ATOM 669 N N . THR A 1 94 ? -12.589 3.189 21.654 1.00 94.38 94 THR A N 1
ATOM 670 C CA . THR A 1 94 ? -11.906 2.505 22.762 1.00 94.38 94 THR A CA 1
ATOM 671 C C . THR A 1 94 ? -10.387 2.488 22.616 1.00 94.38 94 THR A C 1
ATOM 673 O O . THR A 1 94 ? -9.689 2.147 23.569 1.00 94.38 94 THR A O 1
ATOM 676 N N . CYS A 1 95 ? -9.872 2.831 21.434 1.00 93.62 95 CYS A N 1
ATOM 677 C CA . CYS A 1 95 ? -8.476 2.689 21.025 1.00 93.62 95 CYS A CA 1
ATOM 678 C C . CYS A 1 95 ? -7.922 1.271 21.214 1.00 93.62 95 CYS A C 1
ATOM 680 O O . CYS A 1 95 ? -6.723 1.080 21.428 1.00 93.62 95 CYS A O 1
ATOM 682 N N . ARG A 1 96 ? -8.796 0.259 21.147 1.00 94.31 96 ARG A N 1
ATOM 683 C CA . ARG A 1 96 ? -8.426 -1.151 21.296 1.00 94.31 96 ARG A CA 1
ATOM 684 C C . ARG A 1 96 ? -8.435 -1.863 19.944 1.00 94.31 96 ARG A C 1
ATOM 686 O O . ARG A 1 96 ? -9.313 -1.588 19.125 1.00 94.31 96 ARG A O 1
ATOM 693 N N . PRO A 1 97 ? -7.506 -2.810 19.711 1.00 94.75 97 PRO A N 1
ATOM 694 C CA . PRO A 1 97 ? -7.532 -3.633 18.511 1.00 94.75 97 PRO A CA 1
ATOM 695 C C . PRO A 1 97 ? -8.812 -4.461 18.394 1.00 94.75 97 PRO A C 1
ATOM 697 O O . PRO A 1 97 ? -9.189 -5.170 19.332 1.00 94.75 97 PRO A O 1
ATOM 700 N N . ILE A 1 98 ? -9.433 -4.429 17.217 1.00 94.50 98 ILE A N 1
ATOM 701 C CA . ILE A 1 98 ? -10.588 -5.262 16.889 1.00 94.50 98 ILE A CA 1
ATOM 702 C C . ILE A 1 98 ? -10.086 -6.664 16.542 1.00 94.50 98 ILE A C 1
ATOM 704 O O . ILE A 1 98 ? -9.422 -6.878 15.528 1.00 94.50 98 ILE A O 1
ATOM 708 N N . GLN A 1 99 ? -10.394 -7.636 17.399 1.00 93.88 99 GLN A N 1
ATOM 709 C CA . GLN A 1 99 ? -10.052 -9.036 17.149 1.00 93.88 99 GLN A CA 1
ATOM 710 C C . GLN A 1 99 ? -10.963 -9.625 16.069 1.00 93.88 99 GLN A C 1
ATOM 712 O O . GLN A 1 99 ? -12.173 -9.410 16.095 1.00 93.88 99 GLN A O 1
ATOM 717 N N . GLY A 1 100 ? -10.381 -10.384 15.138 1.00 89.44 100 GLY A N 1
ATOM 718 C CA . GLY A 1 100 ? -11.132 -11.050 14.070 1.00 89.44 100 GLY A CA 1
ATOM 719 C C . GLY A 1 100 ? -11.692 -10.114 12.996 1.00 89.44 100 GLY A C 1
ATOM 720 O O . GLY A 1 100 ? -12.578 -10.529 12.257 1.00 89.44 100 GLY A O 1
ATOM 721 N N . ALA A 1 101 ? -11.202 -8.872 12.900 1.00 90.38 101 ALA A N 1
ATOM 722 C CA . ALA A 1 101 ? -11.568 -7.981 11.803 1.00 90.38 101 ALA A CA 1
ATOM 723 C C . ALA A 1 101 ? -11.208 -8.626 10.453 1.00 90.38 101 ALA A C 1
ATOM 725 O O . ALA A 1 101 ? -10.059 -9.024 10.239 1.00 90.38 101 ALA A O 1
ATOM 726 N N . ALA A 1 102 ? -12.190 -8.724 9.556 1.00 88.62 102 ALA A N 1
ATOM 727 C CA . ALA A 1 102 ? -11.941 -9.073 8.166 1.00 88.62 102 ALA A CA 1
ATOM 728 C C . ALA A 1 102 ? -11.296 -7.868 7.473 1.00 88.62 102 ALA A C 1
ATOM 730 O O . ALA A 1 102 ? -11.794 -6.749 7.575 1.00 88.62 102 ALA A O 1
ATOM 731 N N . VAL A 1 103 ? -10.168 -8.103 6.807 1.00 90.19 103 VAL A N 1
ATOM 732 C CA . VAL A 1 103 ? -9.465 -7.099 6.008 1.00 90.19 103 VAL A CA 1
ATOM 733 C C . VAL A 1 103 ? -9.342 -7.666 4.609 1.00 90.19 103 VAL A C 1
ATOM 735 O O . VAL A 1 103 ? -8.702 -8.701 4.420 1.00 90.19 103 VAL A O 1
ATOM 738 N N . GLU A 1 104 ? -9.960 -6.988 3.652 1.00 89.06 104 GLU A N 1
ATOM 739 C CA . GLU A 1 104 ? -9.860 -7.317 2.239 1.00 89.06 104 GLU A CA 1
ATOM 740 C C . GLU A 1 104 ? -8.911 -6.339 1.546 1.00 89.06 104 GLU A C 1
ATOM 742 O O . GLU A 1 104 ? -8.903 -5.143 1.835 1.00 89.06 104 GLU A O 1
ATOM 747 N N . VAL A 1 105 ? -8.062 -6.873 0.670 1.00 89.38 105 VAL A N 1
ATOM 748 C CA . VAL A 1 105 ? -7.061 -6.110 -0.076 1.00 89.38 105 VAL A CA 1
ATOM 749 C C . VAL A 1 105 ? -7.078 -6.593 -1.516 1.00 89.38 105 VAL A C 1
ATOM 751 O O . VAL A 1 105 ? -6.977 -7.794 -1.772 1.00 89.38 105 VAL A O 1
ATOM 754 N N . TRP A 1 106 ? -7.138 -5.649 -2.449 1.00 87.12 106 TRP A N 1
ATOM 755 C CA . TRP A 1 106 ? -6.985 -5.887 -3.879 1.00 87.12 106 TRP A CA 1
ATOM 756 C C . TRP A 1 106 ? -5.922 -4.934 -4.437 1.00 87.12 106 TRP A C 1
ATOM 758 O O . TRP A 1 106 ? -5.707 -3.847 -3.900 1.00 87.12 106 TRP A O 1
ATOM 768 N N . HIS A 1 107 ? -5.201 -5.356 -5.478 1.00 88.06 107 HIS A N 1
ATOM 769 C CA . HIS A 1 107 ? -4.167 -4.532 -6.104 1.00 88.06 107 HIS A CA 1
ATOM 770 C C . HIS A 1 107 ? -3.898 -4.941 -7.558 1.00 88.06 107 HIS A C 1
ATOM 772 O O . HIS A 1 107 ? -4.218 -6.050 -7.984 1.00 88.06 107 HIS A O 1
ATOM 778 N N . ALA A 1 108 ? -3.261 -4.039 -8.309 1.00 85.44 108 ALA A N 1
ATOM 779 C CA . ALA A 1 108 ? -2.682 -4.336 -9.618 1.00 85.44 108 ALA A CA 1
ATOM 780 C C . ALA A 1 108 ? -1.438 -5.218 -9.473 1.00 85.44 108 ALA A C 1
ATOM 782 O O . ALA A 1 108 ? -0.641 -5.035 -8.550 1.00 85.44 108 ALA A O 1
ATOM 783 N N . ASP A 1 109 ? -1.212 -6.117 -10.426 1.00 84.69 109 ASP A N 1
ATOM 784 C CA . ASP A 1 109 ? 0.113 -6.710 -10.593 1.00 84.69 109 ASP A CA 1
ATOM 785 C C . ASP A 1 109 ? 1.103 -5.701 -11.209 1.00 84.69 109 ASP A C 1
ATOM 787 O O . ASP A 1 109 ? 0.736 -4.584 -11.573 1.00 84.69 109 ASP A O 1
ATOM 791 N N . ALA A 1 110 ? 2.370 -6.092 -11.377 1.00 81.69 110 ALA A N 1
ATOM 792 C CA . ALA A 1 110 ? 3.397 -5.209 -11.944 1.00 81.69 110 ALA A CA 1
ATOM 793 C C . ALA A 1 110 ? 3.085 -4.698 -13.376 1.00 81.69 110 ALA A C 1
ATOM 795 O O . ALA A 1 110 ? 3.714 -3.747 -13.849 1.00 81.69 110 ALA A O 1
ATOM 796 N N . SER A 1 111 ? 2.110 -5.302 -14.070 1.00 78.94 111 SER A N 1
ATOM 797 C CA . SER A 1 111 ? 1.692 -4.988 -15.441 1.00 78.94 111 SER A CA 1
ATOM 798 C C . SER A 1 111 ? 0.449 -4.094 -15.542 1.00 78.94 111 SER A C 1
ATOM 800 O O . SER A 1 111 ? 0.190 -3.553 -16.626 1.00 78.94 111 SER A O 1
ATOM 802 N N . ALA A 1 112 ? -0.219 -3.771 -14.423 1.00 74.44 112 ALA A N 1
ATOM 803 C CA . ALA A 1 112 ? -1.254 -2.727 -14.315 1.00 74.44 112 ALA A CA 1
ATOM 804 C C . ALA A 1 112 ? -0.872 -1.601 -13.319 1.00 74.44 112 ALA A C 1
ATOM 806 O O . ALA A 1 112 ? 0.114 -1.707 -12.595 1.00 74.44 112 ALA A O 1
ATOM 807 N N . VAL A 1 113 ? -1.587 -0.474 -13.360 1.00 64.38 113 VAL A N 1
ATOM 808 C CA . VAL A 1 113 ? -1.533 0.591 -12.343 1.00 64.38 113 VAL A CA 1
ATOM 809 C C . VAL A 1 113 ? -2.973 0.964 -12.034 1.00 64.38 113 VAL A C 1
ATOM 811 O O . VAL A 1 113 ? -3.746 1.230 -12.954 1.00 64.38 113 VAL A O 1
ATOM 814 N N . TYR A 1 114 ? -3.312 0.985 -10.751 1.00 66.12 114 TYR A N 1
ATOM 815 C CA . TYR A 1 114 ? -4.596 1.455 -10.250 1.00 66.12 114 TYR A CA 1
ATOM 816 C C . TYR A 1 114 ? -4.350 2.531 -9.202 1.00 66.12 114 TYR A C 1
ATOM 818 O O . TYR A 1 114 ? -3.343 2.495 -8.495 1.00 66.12 114 TYR A O 1
ATOM 826 N N . THR A 1 115 ? -5.279 3.474 -9.096 1.00 59.38 115 THR A N 1
ATOM 827 C CA . THR A 1 115 ? -5.330 4.387 -7.957 1.00 59.38 115 THR A CA 1
ATOM 828 C C . THR A 1 115 ? -5.731 3.570 -6.730 1.00 59.38 115 THR A C 1
ATOM 830 O O . THR A 1 115 ? -6.827 3.013 -6.699 1.00 59.38 115 THR A O 1
ATOM 833 N N . GLY A 1 116 ? -4.820 3.435 -5.768 1.00 66.44 116 GLY A N 1
ATOM 834 C CA . GLY A 1 116 ? -5.065 2.747 -4.500 1.00 66.44 116 GLY A CA 1
ATOM 835 C C . GLY A 1 116 ? -5.294 3.744 -3.369 1.00 66.44 116 GLY A C 1
ATOM 836 O O . GLY A 1 116 ? -4.796 4.862 -3.420 1.00 66.44 116 GLY A O 1
ATOM 837 N N . GLN A 1 117 ? -6.023 3.342 -2.326 1.00 75.50 117 GLN A N 1
ATOM 838 C CA . GLN A 1 117 ? -6.226 4.176 -1.131 1.00 75.50 117 GLN A CA 1
ATOM 839 C C . GLN A 1 117 ? -5.104 4.019 -0.087 1.00 75.50 117 GLN A C 1
ATOM 841 O O . GLN A 1 117 ? -5.171 4.631 0.973 1.00 75.50 117 GLN A O 1
ATOM 846 N N . LEU A 1 118 ? -4.072 3.212 -0.371 1.00 88.31 118 LEU A N 1
ATOM 847 C CA . LEU A 1 118 ? -2.852 3.099 0.433 1.00 88.31 118 LEU A CA 1
ATOM 848 C C . LEU A 1 118 ? -1.675 3.691 -0.340 1.00 88.31 118 LEU A C 1
ATOM 850 O O . LEU A 1 118 ? -1.428 3.304 -1.483 1.00 88.31 118 LEU A O 1
ATOM 854 N N . TYR A 1 119 ? -0.932 4.583 0.307 1.00 91.50 119 TYR A N 1
ATOM 855 C CA . TYR A 1 119 ? 0.190 5.293 -0.301 1.00 91.50 119 TYR A CA 1
ATOM 856 C C . TYR A 1 119 ? 1.530 4.734 0.169 1.00 91.50 119 TYR A C 1
ATOM 858 O O . TYR A 1 119 ? 1.658 4.146 1.248 1.00 91.50 119 TYR A O 1
ATOM 866 N N . PHE A 1 120 ? 2.553 4.957 -0.646 1.00 92.75 120 PHE A N 1
ATOM 867 C CA . PHE A 1 120 ? 3.943 4.655 -0.335 1.00 92.75 120 PHE A CA 1
ATOM 868 C C . PHE A 1 120 ? 4.736 5.956 -0.358 1.00 92.75 120 PHE A C 1
ATOM 870 O O . PHE A 1 120 ? 4.421 6.862 -1.123 1.00 92.75 120 PHE A O 1
ATOM 877 N N . ASP A 1 121 ? 5.790 6.035 0.447 1.00 93.06 121 ASP A N 1
ATOM 878 C CA . ASP A 1 121 ? 6.800 7.081 0.285 1.00 93.06 121 ASP A CA 1
ATOM 879 C C . ASP A 1 121 ? 7.393 7.007 -1.134 1.00 93.06 121 ASP A C 1
ATOM 881 O O . ASP A 1 121 ? 7.737 5.916 -1.605 1.00 93.06 121 ASP A O 1
ATOM 885 N N . ASP A 1 122 ? 7.540 8.153 -1.803 1.00 92.00 122 ASP A N 1
ATOM 886 C CA . ASP A 1 122 ? 8.040 8.226 -3.179 1.00 92.00 122 ASP A CA 1
ATOM 887 C C . ASP A 1 122 ? 9.425 7.580 -3.340 1.00 92.00 122 ASP A C 1
ATOM 889 O O . ASP A 1 122 ? 9.732 7.017 -4.389 1.00 92.00 122 ASP A O 1
ATOM 893 N N . ARG A 1 123 ? 10.251 7.532 -2.284 1.00 92.25 123 ARG A N 1
ATOM 894 C CA . ARG A 1 123 ? 11.540 6.820 -2.312 1.00 92.25 123 ARG A CA 1
ATOM 895 C C . ARG A 1 123 ? 11.379 5.313 -2.504 1.00 92.25 123 ARG A C 1
ATOM 897 O O . ARG A 1 123 ? 12.248 4.674 -3.091 1.00 92.25 123 ARG A O 1
ATOM 904 N N . VAL A 1 124 ? 10.298 4.727 -1.983 1.00 92.75 124 VAL A N 1
ATOM 905 C CA . VAL A 1 124 ? 9.999 3.298 -2.140 1.00 92.75 124 VAL A CA 1
ATOM 906 C C . VAL A 1 124 ? 9.539 3.043 -3.569 1.00 92.75 124 VAL A C 1
ATOM 908 O O . VAL A 1 124 ? 10.039 2.114 -4.201 1.00 92.75 124 VAL A O 1
ATOM 911 N N . ASN A 1 125 ? 8.663 3.905 -4.094 1.00 90.88 125 ASN A N 1
ATOM 912 C CA . ASN A 1 125 ? 8.204 3.843 -5.482 1.00 90.88 125 ASN A CA 1
ATOM 913 C C . ASN A 1 125 ? 9.371 3.987 -6.470 1.00 90.88 125 ASN A C 1
ATOM 915 O O . ASN A 1 125 ? 9.511 3.178 -7.387 1.00 90.88 125 ASN A O 1
ATOM 919 N N . ALA A 1 126 ? 10.265 4.950 -6.240 1.00 90.06 126 ALA A N 1
ATOM 920 C CA . ALA A 1 126 ? 11.469 5.136 -7.039 1.00 90.06 126 ALA A CA 1
ATOM 921 C C . ALA A 1 126 ? 12.403 3.916 -6.973 1.00 90.06 126 ALA A C 1
ATOM 923 O O . ALA A 1 126 ? 12.900 3.462 -7.999 1.00 90.06 126 ALA A O 1
ATOM 924 N N . ALA A 1 127 ? 12.606 3.332 -5.787 1.00 90.88 127 ALA A N 1
ATOM 925 C CA . ALA A 1 127 ? 13.513 2.197 -5.610 1.00 90.88 127 ALA A CA 1
ATOM 926 C C . ALA A 1 127 ? 13.066 0.926 -6.351 1.00 90.88 127 ALA A C 1
ATOM 928 O O . ALA A 1 127 ? 13.906 0.098 -6.704 1.00 90.88 127 ALA A O 1
ATOM 929 N N . VAL A 1 128 ? 11.763 0.738 -6.580 1.00 90.81 128 VAL A N 1
ATOM 930 C CA . VAL A 1 128 ? 11.255 -0.436 -7.308 1.00 90.81 128 VAL A CA 1
ATOM 931 C C . VAL A 1 128 ? 11.198 -0.231 -8.824 1.00 90.81 128 VAL A C 1
ATOM 933 O O . VAL A 1 128 ? 11.021 -1.210 -9.551 1.00 90.81 128 VAL A O 1
ATOM 936 N N . ALA A 1 129 ? 11.394 0.998 -9.314 1.00 87.69 129 ALA A N 1
ATOM 937 C CA . ALA A 1 129 ? 11.202 1.352 -10.718 1.00 87.69 129 ALA A CA 1
ATOM 938 C C . ALA A 1 129 ? 12.097 0.553 -11.681 1.00 87.69 129 ALA A C 1
ATOM 940 O O . ALA A 1 129 ? 11.623 0.146 -12.733 1.00 87.69 129 ALA A O 1
ATOM 941 N N . ASP A 1 130 ? 13.340 0.238 -11.306 1.00 82.69 130 ASP A N 1
ATOM 942 C CA . ASP A 1 130 ? 14.306 -0.444 -12.189 1.00 82.69 130 ASP A CA 1
ATOM 943 C C . ASP A 1 130 ? 14.147 -1.977 -12.246 1.00 82.69 130 ASP A C 1
ATOM 945 O O . ASP A 1 130 ? 14.835 -2.663 -13.004 1.00 82.69 130 ASP A O 1
ATOM 949 N N . GLY A 1 131 ? 13.260 -2.544 -11.424 1.00 83.50 131 GLY A N 1
ATOM 950 C CA . GLY A 1 131 ? 13.097 -3.988 -11.260 1.00 83.50 131 GLY A CA 1
ATOM 951 C C . GLY A 1 131 ? 11.980 -4.589 -12.127 1.00 83.50 131 GLY A C 1
ATOM 952 O O . GLY A 1 131 ? 11.837 -4.248 -13.303 1.00 83.50 131 GLY A O 1
ATOM 953 N N . PRO A 1 132 ? 11.125 -5.466 -11.559 1.00 86.38 132 PRO A N 1
ATOM 954 C CA . PRO A 1 132 ? 9.940 -6.013 -12.237 1.00 86.38 132 PRO A CA 1
ATOM 955 C C . PRO A 1 132 ? 8.991 -4.954 -12.834 1.00 86.38 132 PRO A C 1
ATOM 957 O O . PRO A 1 132 ? 8.131 -5.289 -13.646 1.00 86.38 132 PRO A O 1
ATOM 960 N N . TYR A 1 133 ? 9.164 -3.686 -12.452 1.00 87.50 133 TYR A N 1
ATOM 961 C CA . TYR A 1 133 ? 8.370 -2.536 -12.869 1.00 87.50 133 TYR A CA 1
ATOM 962 C C . TYR A 1 133 ? 9.041 -1.688 -13.974 1.00 87.50 133 TYR A C 1
ATOM 964 O O . TYR A 1 133 ? 8.424 -0.749 -14.464 1.00 87.50 133 TYR A O 1
ATOM 972 N N . ALA A 1 134 ? 10.243 -2.037 -14.458 1.00 84.81 134 ALA A N 1
ATOM 973 C CA . ALA A 1 134 ? 11.020 -1.217 -15.407 1.00 84.81 134 ALA A CA 1
ATOM 974 C C . ALA A 1 134 ? 10.304 -0.899 -16.726 1.00 84.81 134 ALA A C 1
ATOM 976 O O . ALA A 1 134 ? 10.536 0.142 -17.340 1.00 84.81 134 ALA A O 1
ATOM 977 N N . ARG A 1 135 ? 9.367 -1.756 -17.153 1.00 83.62 135 ARG A N 1
ATOM 978 C CA . ARG A 1 135 ? 8.549 -1.517 -18.357 1.00 83.62 135 ARG A CA 1
ATOM 979 C C . ARG A 1 135 ? 7.609 -0.309 -18.227 1.00 83.62 135 ARG A C 1
ATOM 981 O O . ARG A 1 135 ? 6.950 0.038 -19.203 1.00 83.62 135 ARG A O 1
ATOM 988 N N . ARG A 1 136 ? 7.521 0.308 -17.044 1.00 75.94 136 ARG A N 1
ATOM 989 C CA . ARG A 1 136 ? 6.721 1.509 -16.771 1.00 75.94 136 ARG A CA 1
ATOM 990 C C . ARG A 1 136 ? 7.450 2.818 -17.033 1.00 75.94 1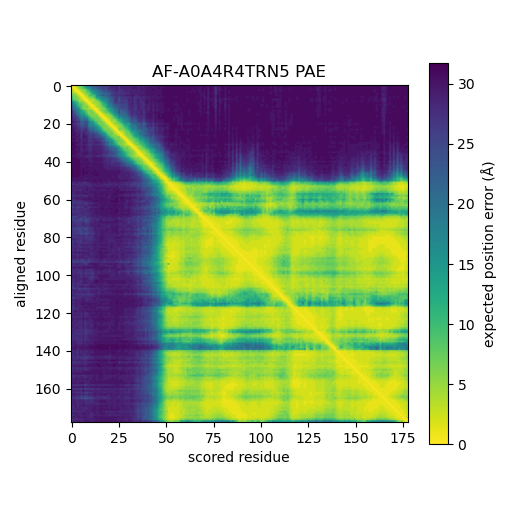36 ARG A C 1
ATOM 992 O O . ARG A 1 136 ? 6.779 3.820 -17.256 1.00 75.94 136 ARG A O 1
ATOM 999 N N . GLY A 1 137 ? 8.781 2.807 -17.036 1.00 70.94 137 GLY A N 1
ATOM 1000 C CA . GLY A 1 137 ? 9.563 4.036 -16.924 1.00 70.94 137 GLY A CA 1
ATOM 1001 C C . GLY A 1 137 ? 9.490 4.633 -15.513 1.00 70.94 137 GLY A C 1
ATOM 1002 O O . GLY A 1 137 ? 9.102 3.955 -14.562 1.00 70.94 137 GLY A O 1
ATOM 1003 N N . ALA A 1 138 ? 9.892 5.898 -15.377 1.00 68.44 138 ALA A N 1
ATOM 1004 C CA . ALA A 1 138 ? 9.884 6.605 -14.096 1.00 68.44 138 ALA A CA 1
ATOM 1005 C C . ALA A 1 138 ? 8.462 6.766 -13.522 1.00 68.44 138 ALA A C 1
ATOM 1007 O O . ALA A 1 138 ? 7.475 6.769 -14.264 1.00 68.44 138 ALA A O 1
ATOM 1008 N N . GLN A 1 139 ? 8.369 6.922 -12.195 1.00 66.25 139 GLN A N 1
ATOM 1009 C CA . GLN A 1 139 ? 7.116 7.196 -11.487 1.00 66.25 139 GLN A CA 1
ATOM 1010 C C . GLN A 1 139 ? 6.378 8.373 -12.142 1.00 66.25 139 GLN A C 1
ATOM 1012 O O . GLN A 1 139 ? 6.943 9.450 -12.313 1.00 66.25 139 GLN A O 1
ATOM 1017 N N . ARG A 1 140 ? 5.119 8.148 -12.539 1.00 71.56 140 ARG A N 1
ATOM 1018 C CA . ARG A 1 140 ? 4.352 9.115 -13.342 1.00 71.56 140 ARG A CA 1
ATOM 1019 C C . ARG A 1 140 ? 3.724 10.239 -12.513 1.00 71.56 140 ARG A C 1
ATOM 1021 O O . ARG A 1 140 ? 3.602 11.345 -13.024 1.00 71.56 140 ARG A O 1
ATOM 1028 N N . THR A 1 141 ? 3.331 9.947 -11.276 1.00 87.50 141 THR A N 1
ATOM 1029 C CA . THR A 1 141 ? 2.720 10.897 -10.335 1.00 87.50 141 THR A CA 1
ATOM 1030 C C . THR A 1 141 ? 3.325 10.634 -8.962 1.00 87.50 141 THR A C 1
ATOM 1032 O O . THR A 1 141 ? 3.295 9.496 -8.484 1.00 87.50 141 THR A O 1
ATOM 1035 N N . VAL A 1 142 ? 3.952 11.655 -8.382 1.00 91.00 142 VAL A N 1
ATOM 1036 C CA . VAL A 1 142 ? 4.441 11.635 -6.996 1.00 91.00 142 VAL A CA 1
ATOM 1037 C C . VAL A 1 142 ? 3.318 12.030 -6.049 1.00 91.00 142 VAL A C 1
ATOM 1039 O O . VAL A 1 142 ? 2.322 12.599 -6.493 1.00 91.00 142 VAL A O 1
ATOM 1042 N N . ASN A 1 143 ? 3.468 11.739 -4.760 1.00 91.50 143 ASN A N 1
ATOM 1043 C CA . ASN A 1 143 ? 2.428 12.037 -3.774 1.00 91.50 143 ASN A CA 1
ATOM 1044 C C . ASN A 1 143 ? 2.026 13.525 -3.770 1.00 91.50 143 ASN A C 1
ATOM 1046 O O . ASN A 1 143 ? 0.840 13.828 -3.695 1.00 91.50 143 ASN A O 1
ATOM 1050 N N . ASP A 1 144 ? 2.981 14.445 -3.940 1.00 91.94 144 ASP A N 1
ATOM 1051 C CA . ASP A 1 144 ? 2.716 15.896 -3.988 1.00 91.94 144 ASP A CA 1
ATOM 1052 C C . ASP A 1 144 ? 1.907 16.340 -5.226 1.00 91.94 144 ASP A C 1
ATOM 1054 O O . ASP A 1 144 ? 1.244 17.378 -5.190 1.00 91.94 144 ASP A O 1
ATOM 1058 N N . ASP A 1 145 ? 1.923 15.546 -6.303 1.00 91.69 145 ASP A N 1
ATOM 1059 C CA . ASP A 1 145 ? 1.185 15.802 -7.548 1.00 91.69 145 ASP A CA 1
ATOM 1060 C C . ASP A 1 145 ? -0.147 15.022 -7.618 1.00 91.69 145 ASP A C 1
ATOM 1062 O O . ASP A 1 145 ? -0.915 15.173 -8.575 1.00 91.69 145 ASP A O 1
ATOM 1066 N N . ASP A 1 146 ? -0.437 14.167 -6.632 1.00 89.50 146 ASP A N 1
ATOM 1067 C CA . ASP A 1 146 ? -1.672 13.389 -6.567 1.00 89.50 146 ASP A CA 1
ATOM 1068 C C . ASP A 1 146 ? -2.783 14.204 -5.886 1.00 89.50 146 ASP A C 1
ATOM 1070 O O . ASP A 1 146 ? -2.725 14.537 -4.704 1.00 89.50 146 ASP A O 1
ATOM 1074 N N . MET A 1 147 ? -3.848 14.508 -6.633 1.00 89.75 147 MET A N 1
ATOM 1075 C CA . MET A 1 147 ? -4.970 15.327 -6.155 1.00 89.75 147 MET A CA 1
ATOM 1076 C C . MET A 1 147 ? -5.739 14.741 -4.954 1.00 89.75 147 MET A C 1
ATOM 1078 O O . MET A 1 147 ? -6.488 15.469 -4.296 1.00 89.75 147 MET A O 1
ATOM 1082 N N . PHE A 1 148 ? -5.587 13.446 -4.669 1.00 87.56 148 PHE A N 1
ATOM 1083 C CA . PHE A 1 148 ? -6.205 12.757 -3.539 1.00 87.56 148 PHE A CA 1
ATOM 1084 C C . PHE A 1 148 ? -5.258 12.616 -2.342 1.00 87.56 148 PHE A C 1
ATOM 1086 O O . PHE A 1 148 ? -5.730 12.447 -1.213 1.00 87.56 148 PHE A O 1
ATOM 1093 N N . PHE A 1 149 ? -3.943 12.743 -2.539 1.00 89.75 149 PHE A N 1
ATOM 1094 C CA . PHE A 1 149 ? -2.976 12.645 -1.448 1.00 89.75 149 PHE A CA 1
ATOM 1095 C C . PHE A 1 149 ? -3.210 13.682 -0.334 1.00 89.75 149 PHE A C 1
ATOM 1097 O O . PHE A 1 149 ? -3.212 13.275 0.827 1.00 89.75 149 PHE A O 1
ATOM 1104 N N . PRO A 1 150 ? -3.538 14.965 -0.602 1.00 89.88 150 PRO A N 1
ATOM 1105 C CA . PRO A 1 150 ? -3.878 15.911 0.464 1.00 89.88 150 PRO A CA 1
ATOM 1106 C C . PRO A 1 150 ? -5.088 15.496 1.315 1.00 89.88 150 PRO A C 1
ATOM 1108 O O . PRO A 1 150 ? -5.228 15.954 2.444 1.00 89.88 150 PRO A O 1
ATOM 1111 N N . GLN A 1 151 ? -5.980 14.652 0.782 1.00 85.94 151 GLN A N 1
ATOM 1112 C CA . GLN A 1 151 ? -7.187 14.201 1.483 1.00 85.94 151 GLN A CA 1
ATOM 1113 C C . GLN A 1 151 ? -6.945 12.930 2.308 1.00 85.94 151 GLN A C 1
ATOM 1115 O O . GLN A 1 151 ? -7.566 12.752 3.354 1.00 85.94 151 GLN A O 1
ATOM 1120 N N . TYR A 1 152 ? -6.056 12.044 1.847 1.00 86.56 152 TYR A N 1
ATOM 1121 C CA . TYR A 1 152 ? -5.917 10.687 2.395 1.00 86.56 152 TYR A CA 1
ATOM 1122 C C . TYR A 1 152 ? -4.494 10.310 2.822 1.00 86.56 152 TYR A C 1
ATOM 1124 O O . TYR A 1 152 ? -4.318 9.428 3.668 1.00 86.56 152 TYR A O 1
ATOM 1132 N N . GLY A 1 153 ?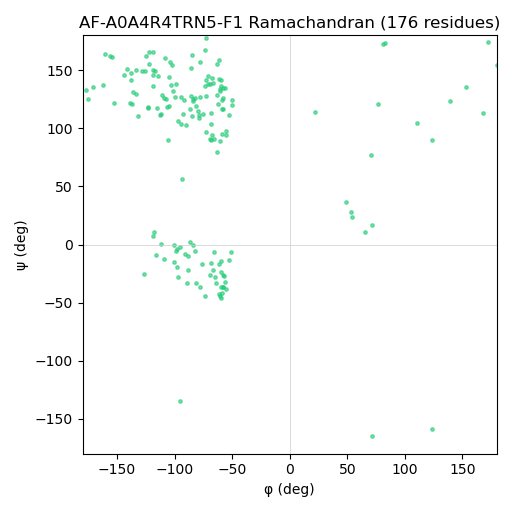 -3.485 10.947 2.232 1.00 86.19 153 GLY A N 1
ATOM 1133 C CA . GLY A 1 153 ? -2.078 10.556 2.273 1.00 86.19 153 GLY A CA 1
ATOM 1134 C C . GLY A 1 153 ? -1.497 10.521 3.679 1.00 86.19 153 GLY A C 1
ATOM 1135 O O . GLY A 1 153 ? -0.868 9.531 4.048 1.00 86.19 153 GLY A O 1
ATOM 1136 N N . GLU A 1 154 ? -1.776 11.531 4.508 1.00 84.69 154 GLU A N 1
ATOM 1137 C CA . GLU A 1 154 ? -1.250 11.597 5.882 1.00 84.69 154 GLU A CA 1
ATOM 1138 C C . GLU A 1 154 ? -1.640 10.381 6.735 1.00 84.69 154 GLU A C 1
ATOM 1140 O O . GLU A 1 154 ? -0.851 9.909 7.552 1.00 84.69 154 GLU A O 1
ATOM 1145 N N . GLN A 1 155 ? -2.852 9.859 6.538 1.00 85.69 155 GLN A N 1
ATOM 1146 C CA . GLN A 1 155 ? -3.412 8.776 7.353 1.00 85.69 155 GLN A CA 1
ATOM 1147 C C . GLN A 1 155 ? -3.311 7.403 6.678 1.00 85.69 155 GLN A C 1
ATOM 1149 O O . GLN A 1 155 ? -3.465 6.383 7.348 1.00 85.69 155 GLN A O 1
ATOM 1154 N N . SER A 1 156 ? -3.031 7.370 5.371 1.00 89.25 156 SER A N 1
ATOM 1155 C CA . SER A 1 156 ? -3.043 6.142 4.564 1.00 89.25 156 SER A CA 1
ATOM 1156 C C . SER A 1 156 ? -1.689 5.802 3.936 1.00 89.25 156 SER A C 1
ATOM 1158 O O . SER A 1 156 ? -1.588 4.857 3.150 1.00 89.25 156 SER A O 1
ATOM 1160 N N . THR A 1 157 ? -0.627 6.535 4.286 1.00 92.44 157 THR A N 1
ATOM 1161 C CA . THR A 1 157 ? 0.744 6.191 3.889 1.00 92.44 157 THR A CA 1
ATOM 1162 C C . THR A 1 157 ? 1.296 5.065 4.758 1.00 92.44 157 THR A C 1
ATOM 1164 O O . THR A 1 157 ? 1.313 5.130 5.988 1.00 92.44 157 THR A O 1
ATOM 1167 N N . LEU A 1 158 ? 1.787 4.014 4.106 1.00 94.50 158 LEU A N 1
ATOM 1168 C CA . LEU A 1 158 ? 2.361 2.851 4.765 1.00 94.50 158 LEU A CA 1
ATOM 1169 C C . LEU A 1 158 ? 3.716 3.182 5.399 1.00 94.50 158 LEU A C 1
ATOM 1171 O O . LEU A 1 158 ? 4.591 3.791 4.785 1.00 94.50 158 LEU A O 1
ATOM 1175 N N . THR A 1 159 ? 3.948 2.669 6.607 1.00 95.31 159 THR A N 1
ATOM 1176 C CA . THR A 1 159 ? 5.305 2.612 7.163 1.00 95.31 159 THR A CA 1
ATOM 1177 C C . THR A 1 159 ? 6.032 1.423 6.550 1.00 95.31 159 THR A C 1
ATOM 1179 O O . THR A 1 159 ? 5.637 0.282 6.790 1.00 95.31 159 THR A O 1
ATOM 1182 N N . VAL A 1 160 ? 7.086 1.674 5.768 1.00 97.00 160 VAL A N 1
ATOM 1183 C CA . VAL A 1 160 ? 7.779 0.646 4.975 1.00 97.00 160 VAL A CA 1
ATOM 1184 C C . VAL A 1 160 ? 9.245 0.503 5.384 1.00 97.00 160 VAL A C 1
ATOM 1186 O O . VAL A 1 160 ? 9.964 1.486 5.546 1.00 97.00 160 VAL A O 1
ATOM 1189 N N . THR A 1 161 ? 9.708 -0.742 5.505 1.00 97.44 161 THR A N 1
ATOM 1190 C CA . THR A 1 161 ? 11.121 -1.099 5.717 1.00 97.44 161 THR A CA 1
ATOM 1191 C C . THR A 1 161 ? 11.534 -2.228 4.777 1.00 97.44 161 THR A C 1
ATOM 1193 O O . THR A 1 161 ? 10.711 -3.069 4.419 1.00 97.44 161 THR A O 1
ATOM 1196 N N . GLY A 1 162 ? 12.807 -2.271 4.377 1.00 96.62 162 GLY A N 1
ATOM 1197 C CA . GLY A 1 162 ? 13.338 -3.298 3.475 1.00 96.62 162 GLY A CA 1
ATOM 1198 C C . GLY A 1 162 ? 13.989 -2.710 2.228 1.00 96.62 162 GLY A C 1
ATOM 1199 O O . GLY A 1 162 ? 14.425 -1.559 2.236 1.00 96.62 162 GLY A O 1
ATOM 1200 N N . SER A 1 163 ? 14.094 -3.517 1.173 1.00 95.38 163 SER A N 1
ATOM 1201 C CA . SER A 1 163 ? 14.704 -3.111 -0.095 1.00 95.38 163 SER A CA 1
ATOM 1202 C C . SER A 1 163 ? 14.168 -3.934 -1.270 1.00 95.38 163 SER A C 1
ATOM 1204 O O . SER A 1 163 ? 13.690 -5.052 -1.055 1.00 95.38 163 SER A O 1
ATOM 1206 N N . PRO A 1 164 ? 14.312 -3.465 -2.524 1.00 93.50 164 PRO A N 1
ATOM 1207 C CA . PRO A 1 164 ? 13.781 -4.176 -3.687 1.00 93.50 164 PRO A CA 1
ATOM 1208 C C . PRO A 1 164 ? 14.328 -5.605 -3.824 1.00 93.50 164 PRO A C 1
ATOM 1210 O O . PRO A 1 164 ? 13.592 -6.523 -4.169 1.00 93.50 164 PRO A O 1
ATOM 1213 N N . GLY A 1 165 ? 15.605 -5.820 -3.481 1.00 93.38 165 GLY A N 1
ATOM 1214 C CA . GLY A 1 165 ? 16.254 -7.133 -3.582 1.00 93.38 165 GLY A CA 1
ATOM 1215 C C . GLY A 1 165 ? 15.874 -8.138 -2.487 1.00 93.38 165 GLY A C 1
ATOM 1216 O O . GLY A 1 165 ? 16.134 -9.326 -2.646 1.00 93.38 165 GLY A O 1
ATOM 1217 N N . ARG A 1 166 ? 15.289 -7.690 -1.367 1.00 93.56 166 ARG A N 1
ATOM 1218 C CA . ARG A 1 166 ? 14.866 -8.563 -0.250 1.00 93.56 166 ARG A CA 1
ATOM 1219 C C . ARG A 1 166 ? 13.353 -8.563 -0.020 1.00 93.56 166 ARG A C 1
ATOM 1221 O O . ARG A 1 166 ? 12.869 -9.367 0.774 1.00 93.56 166 ARG A O 1
ATOM 1228 N N . GLY A 1 167 ? 12.629 -7.674 -0.692 1.00 95.75 167 GLY A N 1
ATOM 1229 C CA . GLY A 1 167 ? 11.241 -7.361 -0.395 1.00 95.75 167 GLY A CA 1
ATOM 1230 C C . GLY A 1 167 ? 11.093 -6.356 0.747 1.00 95.75 167 GLY A C 1
ATOM 1231 O O . GLY A 1 167 ? 12.051 -5.972 1.432 1.00 95.75 167 GLY A O 1
ATOM 1232 N N . TYR A 1 168 ? 9.849 -5.944 0.952 1.00 97.75 168 TYR A N 1
ATOM 1233 C CA . TYR A 1 168 ? 9.453 -4.948 1.931 1.00 97.75 168 TYR A CA 1
ATOM 1234 C C . TYR A 1 168 ? 8.521 -5.530 2.992 1.00 97.75 168 TYR A C 1
ATOM 1236 O O . TYR A 1 168 ? 7.715 -6.429 2.743 1.00 97.75 168 TYR A O 1
ATOM 1244 N N . ARG A 1 169 ? 8.605 -4.964 4.193 1.00 98.25 169 ARG A N 1
ATOM 1245 C CA . ARG A 1 169 ? 7.585 -5.078 5.236 1.00 98.25 169 ARG A CA 1
ATOM 1246 C C . ARG A 1 169 ? 6.902 -3.729 5.363 1.00 98.25 169 ARG A C 1
ATOM 1248 O O . ARG A 1 169 ? 7.585 -2.726 5.572 1.00 98.25 169 ARG A O 1
ATOM 1255 N N . ALA A 1 170 ? 5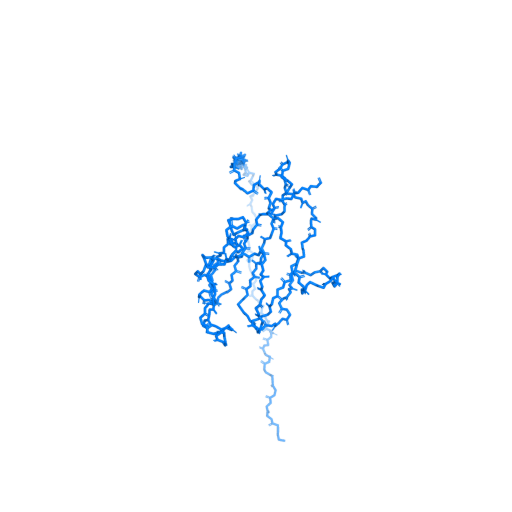.582 -3.726 5.253 1.00 96.75 170 ALA A N 1
ATOM 1256 C CA . ALA A 1 170 ? 4.755 -2.545 5.414 1.00 96.75 170 ALA A CA 1
ATOM 1257 C C . ALA A 1 170 ? 3.784 -2.720 6.576 1.00 96.75 170 ALA A C 1
ATOM 1259 O O . ALA A 1 170 ? 3.278 -3.818 6.818 1.00 96.75 170 ALA A O 1
ATOM 1260 N N . SER A 1 171 ? 3.496 -1.633 7.281 1.00 95.62 171 SER A N 1
ATOM 1261 C CA . SER A 1 171 ? 2.471 -1.622 8.317 1.00 95.62 171 SER A CA 1
ATOM 1262 C C . SER A 1 171 ? 1.615 -0.370 8.280 1.00 95.62 171 SER A C 1
ATOM 1264 O O . SER A 1 171 ? 2.117 0.717 7.993 1.00 95.62 171 SER A O 1
ATOM 1266 N N . ILE A 1 172 ? 0.347 -0.542 8.651 1.00 92.62 172 ILE A N 1
ATOM 1267 C CA . ILE A 1 172 ? -0.616 0.539 8.856 1.00 92.62 172 ILE A CA 1
ATOM 1268 C C . ILE A 1 172 ? -1.559 0.209 10.016 1.00 92.62 172 ILE A C 1
ATOM 1270 O O . ILE A 1 172 ? -1.897 -0.956 10.261 1.00 92.62 172 ILE A O 1
ATOM 1274 N N . MET A 1 173 ? -1.966 1.246 10.745 1.00 92.25 173 MET A N 1
ATOM 1275 C CA . MET A 1 173 ? -3.021 1.180 11.752 1.00 92.25 173 MET A CA 1
ATOM 1276 C C . MET A 1 173 ? -4.253 1.897 11.202 1.00 92.25 173 MET A C 1
ATOM 1278 O O . MET A 1 173 ? -4.158 3.049 10.798 1.00 92.25 173 MET A O 1
ATOM 1282 N N . LEU A 1 174 ? -5.391 1.206 11.172 1.00 91.19 174 LEU A N 1
ATOM 128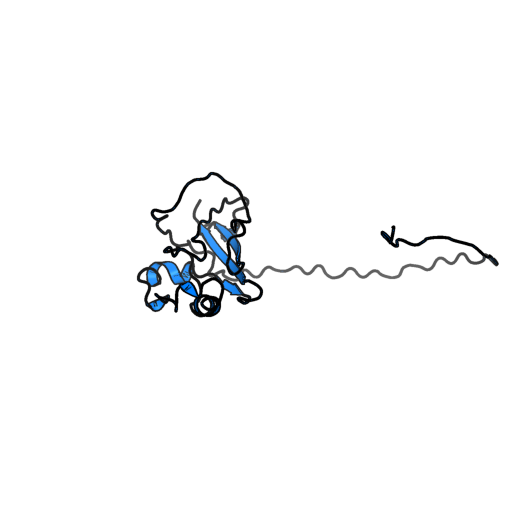3 C CA . LEU A 1 174 ? -6.655 1.719 10.653 1.00 91.19 174 LEU A CA 1
ATOM 1284 C C . LEU A 1 174 ? -7.641 1.859 11.808 1.00 91.19 174 LEU A C 1
ATOM 1286 O O . LEU A 1 174 ? -8.075 0.856 12.379 1.00 91.19 174 LEU A O 1
ATOM 1290 N N . GLY A 1 175 ? -7.987 3.090 12.170 1.00 91.94 175 GLY A N 1
ATOM 1291 C CA . GLY A 1 175 ? -9.071 3.345 13.110 1.00 91.94 175 GLY A CA 1
ATOM 1292 C C . GLY A 1 175 ? -10.418 3.305 12.398 1.00 91.94 175 GLY A C 1
ATOM 1293 O O . GLY A 1 175 ? -10.620 4.032 11.434 1.00 91.94 175 GLY A O 1
ATOM 1294 N N . VAL A 1 176 ? -11.354 2.492 12.882 1.00 91.94 176 VAL A N 1
ATOM 1295 C CA . VAL A 1 176 ? -12.718 2.387 12.344 1.00 91.94 176 VAL A CA 1
ATOM 1296 C C . VAL A 1 176 ? -13.759 2.635 13.432 1.00 91.94 176 VAL A C 1
ATOM 1298 O O . VAL A 1 176 ? -13.466 2.557 14.630 1.00 91.94 176 VAL A O 1
ATOM 1301 N N . ARG A 1 177 ? -14.997 2.923 13.019 1.00 90.25 177 ARG A N 1
ATOM 1302 C CA . ARG A 1 177 ? -16.167 2.948 13.906 1.00 90.25 177 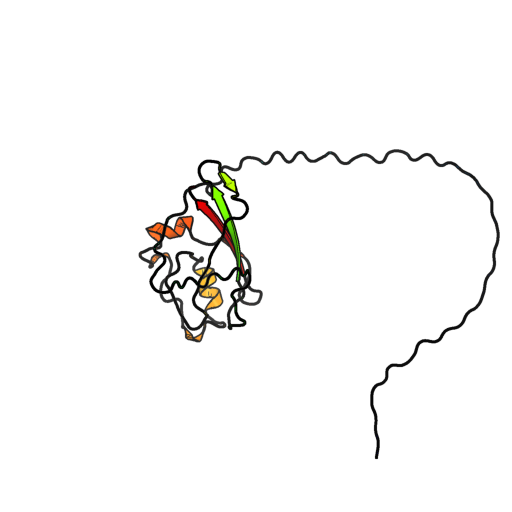ARG A CA 1
ATOM 1303 C C . ARG A 1 177 ? -16.935 1.638 13.772 1.00 90.25 177 ARG A C 1
ATOM 1305 O O . ARG A 1 177 ? -17.128 1.154 12.663 1.00 90.25 177 ARG A O 1
ATOM 1312 N N . ARG A 1 178 ? -17.379 1.099 14.905 1.00 75.50 178 ARG A N 1
ATOM 1313 C CA . ARG A 1 178 ? -18.308 -0.030 14.975 1.00 75.50 178 ARG A CA 1
ATOM 1314 C C . ARG A 1 178 ? -19.702 0.437 15.383 1.00 75.50 178 ARG A C 1
ATOM 1316 O O . ARG A 1 178 ? -19.798 1.442 16.136 1.00 75.50 178 ARG A O 1
#

Secondary structure (DSSP, 8-state):
----------------------------------PPPP-----------TTSSBPPP----TT--------S---TT-SS--EEEEEEEEETTTTEE-TT---------TT-----SSB--HHHHHHHTTTTTGGG-S-SS-GGG-TTHHHHHHHHB-EEEEETTTEEEEEEEEEE--